Protein AF-A0A2E1PZZ9-F1 (afdb_monomer)

Solvent-accessible surface area (backbone atoms only — not comparable to full-atom values): 15558 Å² total; per-residue (Å²): 135,87,82,87,77,73,87,68,76,69,64,64,64,56,51,64,52,38,72,77,66,57,85,82,70,85,83,88,73,93,76,92,73,93,75,92,76,94,78,83,93,75,88,78,85,77,82,75,80,76,72,60,80,87,70,64,65,83,73,70,56,48,80,48,72,64,86,96,48,60,29,46,33,34,63,41,98,85,72,49,73,47,71,47,79,52,51,71,34,54,49,35,45,51,52,51,48,39,51,52,40,58,48,74,74,60,82,52,37,68,68,54,51,41,53,55,41,41,76,72,73,34,49,58,47,78,49,73,53,82,48,103,88,52,75,34,36,39,38,38,34,48,83,51,68,55,55,60,43,38,75,48,39,36,35,26,40,41,84,88,70,41,41,70,44,36,39,37,34,28,34,67,52,58,91,60,36,63,60,52,51,50,55,47,46,59,71,53,52,70,54,53,67,72,50,91,68,89,53,90,54,46,48,39,24,45,47,97,68,24,36,36,36,38,31,53,36,48,62,81,73,41,78,76,44,92,82,57,93,73,54,85,84,51,50,48,20,26,39,41,35,44,30,54,44,82,77,69,75,80,77,80,86,124

Structure (mmCIF, N/CA/C/O backbone):
data_AF-A0A2E1PZZ9-F1
#
_entry.id   AF-A0A2E1PZZ9-F1
#
loop_
_atom_site.group_PDB
_atom_site.id
_atom_site.type_symbol
_atom_site.label_atom_id
_atom_site.label_alt_id
_atom_site.label_comp_id
_atom_site.label_asym_id
_atom_site.label_entity_id
_atom_site.label_seq_id
_atom_site.pdbx_PDB_ins_code
_atom_site.Cartn_x
_atom_site.Cartn_y
_atom_site.Cartn_z
_atom_site.occupancy
_atom_site.B_iso_or_equiv
_atom_site.auth_seq_id
_atom_site.auth_comp_id
_atom_site.auth_asym_id
_atom_site.auth_atom_id
_atom_site.pdbx_PDB_model_num
ATOM 1 N N . MET A 1 1 ? 12.107 10.973 -48.514 1.00 40.06 1 MET A N 1
ATOM 2 C CA . MET A 1 1 ? 11.551 9.657 -48.129 1.00 40.06 1 MET A CA 1
ATOM 3 C C . MET A 1 1 ? 10.874 9.822 -46.777 1.00 40.06 1 MET A C 1
ATOM 5 O O . MET A 1 1 ? 11.538 10.232 -45.835 1.00 40.06 1 MET A O 1
ATOM 9 N N . LYS A 1 2 ? 9.546 9.664 -46.718 1.00 37.94 2 LYS A N 1
ATOM 10 C CA . LYS A 1 2 ? 8.734 9.873 -45.508 1.00 37.94 2 LYS A CA 1
ATOM 11 C C . LYS A 1 2 ? 8.703 8.572 -44.704 1.00 37.94 2 LYS A C 1
ATOM 13 O O . LYS A 1 2 ? 8.227 7.563 -45.213 1.00 37.94 2 LYS A O 1
ATOM 18 N N . ASN A 1 3 ? 9.212 8.601 -43.475 1.00 43.47 3 ASN A N 1
ATOM 19 C CA . ASN A 1 3 ? 9.188 7.453 -42.574 1.00 43.47 3 ASN A CA 1
ATOM 20 C C . ASN A 1 3 ? 7.866 7.434 -41.801 1.00 43.47 3 ASN A C 1
ATOM 22 O O . ASN A 1 3 ? 7.666 8.208 -40.870 1.00 43.47 3 ASN A O 1
ATOM 26 N N . HIS A 1 4 ? 6.980 6.521 -42.192 1.00 48.31 4 HIS A N 1
ATOM 27 C CA . HIS A 1 4 ? 5.868 6.071 -41.367 1.00 48.31 4 HIS A CA 1
ATOM 28 C C . HIS A 1 4 ? 6.425 5.172 -40.257 1.00 48.31 4 HIS A C 1
ATOM 30 O O . HIS A 1 4 ? 6.721 4.004 -40.496 1.00 48.31 4 HIS A O 1
ATOM 36 N N . LYS A 1 5 ? 6.580 5.705 -39.042 1.00 45.16 5 LYS A N 1
ATOM 37 C CA . LYS A 1 5 ? 6.763 4.886 -37.839 1.00 45.16 5 LYS A CA 1
ATOM 38 C C . LYS A 1 5 ? 5.536 5.022 -36.943 1.00 45.16 5 LYS A C 1
ATOM 40 O O . LYS A 1 5 ? 5.393 5.975 -36.195 1.00 45.16 5 LYS A O 1
ATOM 45 N N . SER A 1 6 ? 4.679 4.018 -37.114 1.00 43.84 6 SER A N 1
ATOM 46 C CA . SER A 1 6 ? 3.943 3.293 -36.079 1.00 43.84 6 SER A CA 1
ATOM 47 C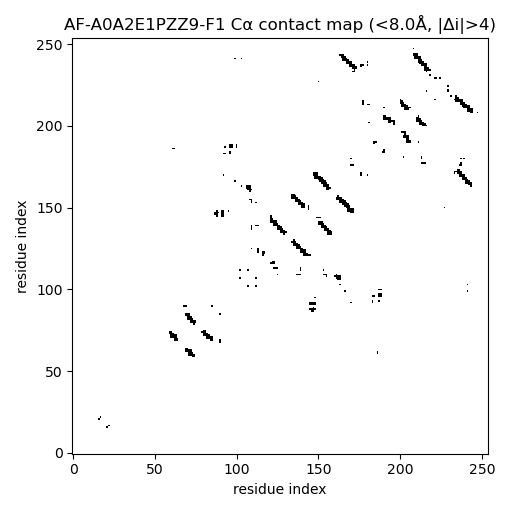 C . SER A 1 6 ? 3.065 4.092 -35.111 1.00 43.84 6 SER A C 1
ATOM 49 O O . SER A 1 6 ? 3.479 4.475 -34.023 1.00 43.84 6 SER A O 1
ATOM 51 N N . LEU A 1 7 ? 1.784 4.176 -35.475 1.00 42.34 7 LEU A N 1
ATOM 52 C CA . LEU A 1 7 ? 0.646 4.444 -34.591 1.00 42.34 7 LEU A CA 1
ATOM 53 C C . LEU A 1 7 ? 0.294 3.248 -33.665 1.00 42.34 7 LEU A C 1
ATOM 55 O O . LEU A 1 7 ? -0.742 3.277 -33.007 1.00 42.34 7 LEU A O 1
ATOM 59 N N . LEU A 1 8 ? 1.098 2.174 -33.622 1.00 42.84 8 LEU A N 1
ATOM 60 C CA . LEU A 1 8 ? 0.734 0.924 -32.931 1.00 42.84 8 LEU A CA 1
ATOM 61 C C . LEU A 1 8 ? 1.095 0.870 -31.433 1.00 42.84 8 LEU A C 1
ATOM 63 O O . LEU A 1 8 ? 0.674 -0.064 -30.759 1.00 42.84 8 LEU A O 1
ATOM 67 N N . GLY A 1 9 ? 1.819 1.853 -30.888 1.00 38.75 9 GLY A N 1
ATOM 68 C CA . GLY A 1 9 ? 2.233 1.851 -29.473 1.00 38.75 9 GLY A CA 1
ATOM 69 C C . GLY A 1 9 ? 1.129 2.202 -28.464 1.00 38.75 9 GLY A C 1
ATOM 70 O O . GLY A 1 9 ? 1.255 1.892 -27.288 1.00 38.75 9 GLY A O 1
ATOM 71 N N . ILE A 1 10 ? 0.024 2.809 -28.908 1.00 42.47 10 ILE A N 1
ATOM 72 C CA . ILE A 1 10 ? -1.035 3.312 -28.010 1.00 42.47 10 ILE A CA 1
ATOM 73 C C . ILE A 1 10 ? -2.104 2.235 -27.720 1.00 42.47 10 ILE A C 1
ATOM 75 O O . ILE A 1 10 ? -2.864 2.343 -26.760 1.00 42.47 10 ILE A O 1
ATOM 79 N N . LEU A 1 11 ? -2.146 1.140 -28.492 1.00 37.22 11 LEU A N 1
ATOM 80 C CA . LEU A 1 11 ? -3.201 0.125 -28.364 1.00 37.22 11 LEU A CA 1
ATOM 81 C C . LEU A 1 11 ? -2.909 -0.959 -27.304 1.00 37.22 11 LEU A C 1
ATOM 83 O O . LEU A 1 11 ? -3.841 -1.606 -26.835 1.00 37.22 11 LEU A O 1
ATOM 87 N N . GLY A 1 12 ? -1.648 -1.148 -26.893 1.00 35.25 12 GLY A N 1
ATOM 88 C CA . GLY A 1 12 ? -1.254 -2.192 -25.931 1.00 35.25 12 GLY A CA 1
ATOM 89 C C . GLY A 1 12 ? -1.559 -1.853 -24.466 1.00 35.25 12 GLY A C 1
ATOM 90 O O . GLY A 1 12 ? -2.028 -2.705 -23.715 1.00 35.25 12 GLY A O 1
ATOM 91 N N . VAL A 1 13 ? -1.383 -0.590 -24.070 1.00 39.56 13 VAL A N 1
ATOM 92 C CA . VAL A 1 13 ? -1.576 -0.142 -22.675 1.00 39.56 13 VAL A CA 1
ATOM 93 C C . VAL A 1 13 ? -3.064 -0.001 -22.320 1.00 39.56 13 VAL A C 1
ATOM 95 O O . VAL 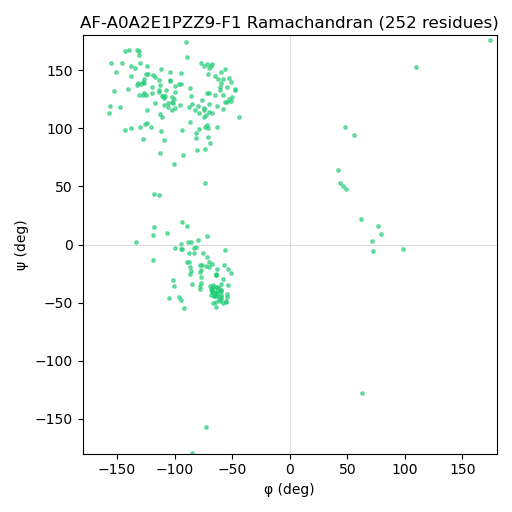A 1 13 ? -3.471 -0.254 -21.185 1.00 39.56 13 VAL A O 1
ATOM 98 N N . ALA A 1 14 ? -3.923 0.280 -23.306 1.00 38.34 14 ALA A N 1
ATOM 99 C CA . ALA A 1 14 ? -5.369 0.346 -23.100 1.00 38.34 14 ALA A CA 1
ATOM 100 C C . ALA A 1 14 ? -5.988 -1.010 -22.694 1.00 38.34 14 ALA A C 1
ATOM 102 O O . ALA A 1 14 ? -7.006 -1.019 -22.000 1.00 38.34 14 ALA A O 1
ATOM 103 N N . ILE A 1 15 ? -5.376 -2.144 -23.069 1.00 42.78 15 ILE A N 1
ATOM 104 C CA . ILE A 1 15 ? -5.903 -3.499 -22.809 1.00 42.78 15 ILE A CA 1
ATOM 105 C C . ILE A 1 15 ? -5.653 -3.943 -21.357 1.00 42.78 15 ILE A C 1
ATOM 107 O O . ILE A 1 15 ? -6.533 -4.552 -20.747 1.00 42.78 15 ILE A O 1
ATOM 111 N N . ALA A 1 16 ? -4.521 -3.570 -20.751 1.00 41.38 16 ALA A N 1
ATOM 112 C CA . ALA A 1 16 ? -4.255 -3.864 -19.338 1.00 41.38 16 ALA A CA 1
ATOM 113 C C . ALA A 1 16 ? -5.217 -3.102 -18.401 1.00 41.38 16 ALA A C 1
ATOM 115 O O . ALA A 1 16 ? -5.704 -3.657 -17.416 1.00 41.38 16 ALA A O 1
ATOM 116 N N . ILE A 1 17 ? -5.597 -1.872 -18.770 1.00 43.88 17 ILE A N 1
ATOM 117 C CA . ILE A 1 17 ? -6.574 -1.064 -18.021 1.00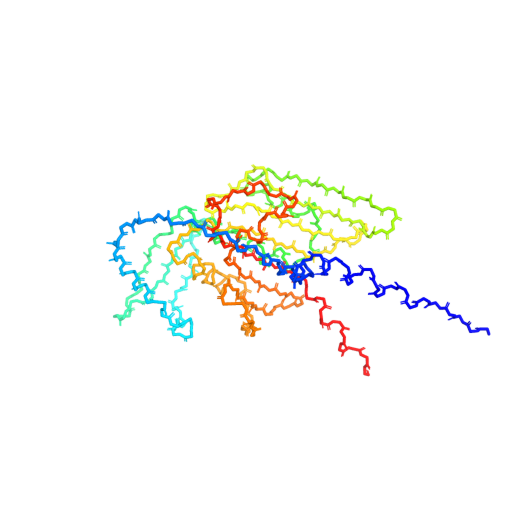 43.88 17 ILE A CA 1
ATOM 118 C C . ILE A 1 17 ? -8.016 -1.535 -18.290 1.00 43.88 17 ILE A C 1
ATOM 120 O O . ILE A 1 17 ? -8.841 -1.543 -17.373 1.00 43.88 17 ILE A O 1
ATOM 124 N N . THR A 1 18 ? -8.343 -2.025 -19.497 1.00 41.19 18 THR A N 1
ATOM 125 C CA . THR A 1 18 ? -9.666 -2.639 -19.743 1.00 41.19 18 THR A CA 1
ATOM 126 C C . THR A 1 18 ? -9.838 -4.009 -19.092 1.00 41.19 18 THR A C 1
ATOM 128 O O . THR A 1 18 ? -10.977 -4.402 -18.862 1.00 41.19 18 THR A O 1
ATOM 131 N N . LEU A 1 19 ? -8.780 -4.721 -18.702 1.00 42.41 19 LEU A N 1
ATOM 132 C CA . LEU A 1 19 ? -8.937 -5.919 -17.867 1.00 42.41 19 LEU A CA 1
ATOM 133 C C . LEU A 1 19 ? -9.218 -5.585 -16.391 1.00 42.41 19 LEU A C 1
ATOM 135 O O . LEU A 1 19 ? -9.862 -6.385 -15.714 1.00 42.41 19 LEU A O 1
ATOM 139 N N . LEU A 1 20 ? -8.860 -4.382 -15.922 1.00 41.44 20 LEU A N 1
ATOM 140 C CA . LEU A 1 20 ? -9.273 -3.872 -14.606 1.00 41.44 20 LEU A CA 1
ATOM 141 C C . LEU A 1 20 ? -10.644 -3.162 -14.606 1.00 41.44 20 LEU A C 1
ATOM 143 O O . LEU A 1 20 ? -11.311 -3.170 -13.576 1.00 41.44 20 LEU A O 1
ATOM 147 N N . PHE A 1 21 ? -11.109 -2.602 -15.734 1.00 43.38 21 PHE A N 1
ATOM 148 C CA . PHE A 1 21 ? -12.380 -1.845 -15.799 1.00 43.38 21 PHE A CA 1
ATOM 149 C C . PHE A 1 21 ? -13.468 -2.401 -16.746 1.00 43.38 21 PHE A C 1
ATOM 151 O O . PHE A 1 21 ? -14.620 -1.977 -16.678 1.00 43.38 21 PHE A O 1
ATOM 158 N N . GLY A 1 22 ? -13.158 -3.344 -17.637 1.00 34.66 22 GLY A N 1
ATOM 159 C CA . GLY A 1 22 ? -13.984 -3.676 -18.810 1.00 34.66 22 GLY A CA 1
ATOM 160 C C . GLY A 1 22 ? -14.906 -4.895 -18.709 1.00 34.66 22 GLY A C 1
ATOM 161 O O . GLY A 1 22 ? -15.675 -5.130 -19.638 1.00 34.66 22 GLY A O 1
ATOM 162 N N . PHE A 1 23 ? -14.906 -5.653 -17.608 1.00 40.03 23 PHE A N 1
ATOM 163 C CA . PHE A 1 23 ? -15.815 -6.804 -17.437 1.00 40.03 23 PHE A CA 1
ATOM 164 C C . PHE A 1 23 ? -17.135 -6.479 -16.713 1.00 40.03 23 PHE A C 1
ATOM 166 O O . PHE A 1 23 ? -17.850 -7.377 -16.275 1.00 40.03 23 PHE A O 1
ATOM 173 N N . PHE A 1 24 ? -17.527 -5.203 -16.659 1.00 43.94 24 PHE A N 1
ATOM 174 C CA . PHE A 1 24 ? -18.884 -4.776 -16.299 1.00 43.94 24 PHE A CA 1
ATOM 175 C C . PHE A 1 24 ? -19.692 -4.423 -17.557 1.00 43.94 24 PHE A C 1
ATOM 177 O O . PHE A 1 24 ? -20.043 -3.270 -17.803 1.00 43.94 24 PHE A O 1
ATOM 184 N N . LYS A 1 25 ? -20.028 -5.427 -18.377 1.00 37.47 25 LYS A N 1
ATOM 185 C CA . LYS A 1 25 ? -21.118 -5.276 -19.351 1.00 37.47 25 LYS A CA 1
ATOM 186 C C . LYS A 1 25 ? -21.921 -6.566 -19.519 1.00 37.47 25 LYS A C 1
ATOM 188 O O . LYS A 1 25 ? -21.560 -7.462 -20.266 1.00 37.47 25 LYS A O 1
ATOM 193 N N . SER A 1 26 ? -23.051 -6.576 -18.813 1.00 42.03 26 SER A N 1
ATOM 194 C CA . SER A 1 26 ? -24.341 -7.156 -19.197 1.00 42.03 26 SER A CA 1
ATOM 195 C C . SER A 1 26 ? -24.356 -8.586 -19.757 1.00 42.03 26 SER A C 1
ATOM 197 O O . SER A 1 26 ? -24.224 -8.811 -20.959 1.00 42.03 26 SER A O 1
ATOM 199 N N . LYS A 1 27 ? -24.724 -9.538 -18.894 1.00 38.12 27 LYS A N 1
ATOM 200 C CA . LYS A 1 27 ? -25.664 -10.600 -19.272 1.00 38.12 27 LYS A CA 1
ATOM 201 C C . LYS A 1 27 ? -26.791 -10.650 -18.248 1.00 38.12 27 LYS A C 1
ATOM 203 O O . LYS A 1 27 ? -26.709 -11.336 -17.238 1.00 38.12 27 LYS A O 1
ATOM 208 N N . ASN A 1 28 ? -27.836 -9.881 -18.540 1.00 42.62 28 ASN A N 1
ATOM 209 C CA . ASN A 1 28 ? -29.168 -10.130 -18.016 1.00 42.62 28 ASN A CA 1
ATOM 210 C C . ASN A 1 28 ? -29.701 -11.368 -18.750 1.00 42.62 28 ASN A C 1
ATOM 212 O O . ASN A 1 28 ? -29.921 -11.322 -19.960 1.00 42.62 28 ASN A O 1
ATOM 216 N N . SER A 1 29 ? -29.860 -12.479 -18.041 1.00 43.16 29 SER A N 1
ATOM 217 C CA . SER A 1 29 ? -30.664 -13.604 -18.508 1.00 43.16 29 SER A CA 1
ATOM 218 C C . SER A 1 29 ? -31.712 -13.893 -17.449 1.00 43.16 29 SER A C 1
ATOM 220 O O . SER A 1 29 ? -31.408 -14.447 -16.392 1.00 43.16 29 SER A O 1
ATOM 222 N N . ASP A 1 30 ? -32.937 -13.479 -17.760 1.00 45.34 30 ASP A N 1
ATOM 223 C CA . ASP A 1 30 ? -34.153 -13.877 -17.073 1.00 45.34 30 ASP A CA 1
ATOM 224 C C . ASP A 1 30 ? -34.223 -15.400 -16.961 1.00 45.34 30 ASP A C 1
ATOM 226 O O . ASP A 1 30 ? -34.202 -16.124 -17.955 1.00 45.34 30 ASP A O 1
ATOM 230 N N . THR A 1 31 ? -34.348 -15.897 -15.736 1.00 39.47 31 THR A N 1
ATOM 231 C CA . THR A 1 31 ? -34.934 -17.215 -15.488 1.00 39.47 31 THR A CA 1
ATOM 232 C C . THR A 1 31 ? -35.853 -17.114 -14.285 1.00 39.47 31 THR A C 1
ATOM 234 O O . THR A 1 31 ? -35.449 -17.081 -13.125 1.00 39.47 31 THR A O 1
ATOM 237 N N . THR A 1 32 ? -37.138 -17.022 -14.602 1.00 41.56 32 THR A N 1
ATOM 238 C CA . THR A 1 32 ? -38.257 -17.115 -13.677 1.00 41.56 32 THR A CA 1
ATOM 239 C C . THR A 1 32 ? -38.316 -18.545 -13.142 1.00 41.56 32 THR A C 1
ATOM 241 O O . THR A 1 32 ? -38.618 -19.477 -13.880 1.00 41.56 32 THR A O 1
ATOM 244 N N . SER A 1 33 ? -38.063 -18.734 -11.848 1.00 36.44 33 SER A N 1
ATOM 245 C CA . SER A 1 33 ? -38.404 -19.975 -11.150 1.00 36.44 33 SER A CA 1
ATOM 246 C C . SER A 1 33 ? -39.159 -19.635 -9.873 1.00 36.44 33 SER A C 1
ATOM 248 O O . SER A 1 33 ? -38.574 -19.255 -8.861 1.00 36.44 33 SER A O 1
ATOM 250 N N . LYS A 1 34 ? -40.486 -19.787 -9.940 1.00 43.97 34 LYS A N 1
ATOM 251 C CA . LYS A 1 34 ? -41.374 -19.839 -8.777 1.00 43.97 34 LYS A CA 1
ATOM 252 C C . LYS A 1 34 ? -40.920 -20.962 -7.845 1.00 43.97 34 LYS A C 1
ATOM 254 O O . LYS A 1 34 ? -40.927 -22.125 -8.245 1.00 43.97 34 LYS A O 1
ATOM 259 N N . ARG A 1 35 ? -40.624 -20.630 -6.591 1.00 38.19 35 ARG A N 1
ATOM 260 C CA . ARG A 1 35 ? -40.802 -21.548 -5.463 1.00 38.19 35 ARG A CA 1
ATOM 261 C C . ARG A 1 35 ? -41.172 -20.762 -4.217 1.00 38.19 35 ARG A C 1
ATOM 263 O O . ARG A 1 35 ? -40.423 -19.905 -3.763 1.00 38.19 35 ARG A O 1
ATOM 270 N N . ASP A 1 36 ? -42.356 -21.082 -3.718 1.00 45.03 36 ASP A N 1
ATOM 271 C CA . ASP A 1 36 ? -42.870 -20.685 -2.421 1.00 45.03 36 ASP A CA 1
ATOM 272 C C . ASP A 1 36 ? -42.030 -21.302 -1.301 1.00 45.03 36 ASP A C 1
ATOM 274 O O . ASP A 1 36 ? -41.862 -22.520 -1.240 1.00 45.03 36 ASP A O 1
ATOM 278 N N . SER A 1 37 ? -41.587 -20.472 -0.361 1.00 39.12 37 SER A N 1
ATOM 279 C CA . SER A 1 37 ? -41.336 -20.904 1.012 1.00 39.12 37 SER A CA 1
ATOM 280 C C . SER A 1 37 ? -41.390 -19.701 1.949 1.00 39.12 37 SER A C 1
ATOM 282 O O . SER A 1 37 ? -40.563 -18.793 1.884 1.00 39.12 37 SER A O 1
ATOM 284 N N . LYS A 1 38 ? -42.411 -19.719 2.811 1.00 44.84 38 LYS A N 1
ATOM 285 C CA . LYS A 1 38 ? -42.563 -18.891 4.010 1.00 44.84 38 LYS A CA 1
ATOM 286 C C . LYS A 1 38 ? -41.296 -18.967 4.861 1.00 44.84 38 LYS A C 1
ATOM 288 O O . LYS A 1 38 ? -40.950 -20.063 5.287 1.00 44.84 38 LYS A O 1
ATOM 293 N N . GLU A 1 39 ? -40.710 -17.828 5.223 1.00 35.78 39 GLU A N 1
ATOM 294 C CA . GLU A 1 39 ? -39.895 -17.758 6.436 1.00 35.78 39 GLU A CA 1
ATOM 295 C C . GLU A 1 39 ? -39.813 -16.345 7.027 1.00 35.78 39 GLU A C 1
ATOM 297 O O . GLU A 1 39 ? -40.087 -15.335 6.382 1.00 35.78 39 GLU A O 1
ATOM 302 N N . ASN A 1 40 ? -39.540 -16.344 8.326 1.00 33.81 40 ASN A N 1
ATOM 303 C CA . ASN A 1 40 ? -39.875 -15.365 9.344 1.00 33.81 40 ASN A CA 1
ATOM 304 C C . ASN A 1 40 ? -39.338 -13.941 9.155 1.00 33.81 40 ASN A C 1
ATOM 306 O O . ASN A 1 40 ? -38.165 -13.689 8.893 1.00 33.81 40 ASN A O 1
ATOM 310 N N . LYS A 1 41 ? -40.227 -13.002 9.479 1.00 36.97 41 LYS A N 1
ATOM 311 C CA . LYS A 1 41 ? -39.987 -11.575 9.677 1.00 36.97 41 LYS A CA 1
ATOM 312 C C . LYS A 1 41 ? -39.217 -11.363 10.988 1.00 36.97 41 LYS A C 1
ATOM 314 O O . LYS A 1 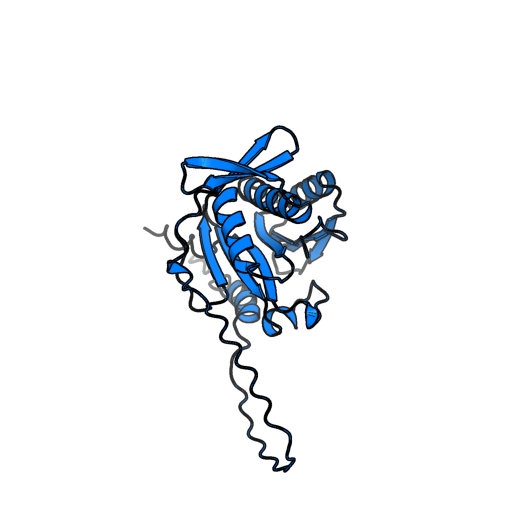41 ? -39.813 -11.396 12.059 1.00 36.97 41 LYS A O 1
ATOM 319 N N . SER A 1 42 ? -37.911 -11.115 10.901 1.00 33.91 42 SER A N 1
ATOM 320 C CA . SER A 1 42 ? -37.133 -10.525 11.997 1.00 33.91 42 SER A CA 1
ATOM 321 C C . SER A 1 42 ? -36.519 -9.215 11.518 1.00 33.91 42 SER A C 1
ATOM 323 O O . SER A 1 42 ? -35.558 -9.177 10.752 1.00 33.91 42 SER A O 1
ATOM 325 N N . THR A 1 43 ? -37.164 -8.124 11.915 1.00 31.86 43 THR A N 1
ATOM 326 C CA . THR A 1 43 ? -36.801 -6.752 11.575 1.00 31.86 43 THR A CA 1
ATOM 327 C C . THR A 1 43 ? -35.680 -6.301 12.512 1.00 31.86 43 THR A C 1
ATOM 329 O O . THR A 1 43 ? -35.944 -5.781 13.593 1.00 31.86 43 THR A O 1
ATOM 332 N N . VAL A 1 44 ? -34.420 -6.494 12.119 1.00 32.56 44 VAL A N 1
ATOM 333 C CA . VAL A 1 44 ? -33.286 -5.822 12.773 1.00 32.56 44 VAL A CA 1
ATOM 334 C C . VAL A 1 44 ? -32.996 -4.542 11.996 1.00 32.56 44 VAL A C 1
ATOM 336 O O . VAL A 1 44 ? -32.371 -4.544 10.940 1.00 32.56 44 VAL A O 1
ATOM 339 N N . SER A 1 45 ? -33.516 -3.435 12.522 1.00 34.09 45 SER A N 1
ATOM 340 C CA . SER A 1 45 ? -33.223 -2.077 12.070 1.00 34.09 45 SER A CA 1
ATOM 341 C C . SER A 1 45 ? -31.793 -1.703 12.467 1.00 34.09 45 SER A C 1
ATOM 343 O O . SER A 1 45 ? -31.553 -1.204 13.564 1.00 34.09 45 SER A O 1
ATOM 345 N N . SER A 1 46 ? -30.832 -1.931 11.575 1.00 33.25 46 SER A N 1
ATOM 346 C CA . SER A 1 46 ? -29.482 -1.371 11.686 1.00 33.25 46 SER A CA 1
ATOM 347 C C . SER A 1 46 ? -29.403 -0.052 10.918 1.00 33.25 46 SER A C 1
ATOM 349 O O . SER A 1 46 ? -28.854 0.017 9.822 1.00 33.25 46 SER A O 1
ATOM 351 N N . GLN A 1 47 ? -29.945 1.018 11.502 1.00 31.30 47 GLN A N 1
ATOM 352 C CA . GLN A 1 47 ? -29.583 2.379 11.105 1.00 31.30 47 GLN A CA 1
ATOM 353 C C . GLN A 1 47 ? -28.177 2.689 11.638 1.00 31.30 47 GLN A C 1
ATOM 355 O O . GLN A 1 47 ? -28.008 3.303 12.688 1.00 31.30 47 GLN A O 1
ATOM 360 N N . VAL A 1 48 ? -27.146 2.245 10.917 1.00 33.78 48 VAL A N 1
ATOM 361 C CA . VAL A 1 48 ? -25.795 2.797 11.071 1.00 33.78 48 VAL A CA 1
ATOM 362 C C . VAL A 1 48 ? -25.764 4.080 10.251 1.00 33.78 48 VAL A C 1
ATOM 364 O O . VAL A 1 48 ? -25.608 4.056 9.033 1.00 33.78 48 VAL A O 1
ATOM 367 N N . SER A 1 49 ? -25.989 5.204 10.929 1.00 33.41 49 SER A N 1
ATOM 368 C CA . SER A 1 49 ? -25.873 6.538 10.348 1.00 33.41 49 SER A CA 1
ATOM 369 C C . SER A 1 49 ? -24.420 6.768 9.922 1.00 33.41 49 SER A C 1
ATOM 371 O O . SER A 1 49 ? -23.545 7.011 10.754 1.00 33.41 49 SER A O 1
ATOM 373 N N . GLN A 1 50 ? -24.139 6.627 8.626 1.00 40.44 50 GLN A N 1
ATOM 374 C CA . GLN A 1 50 ? -22.881 7.074 8.040 1.00 40.44 50 GLN A CA 1
ATOM 375 C C . GLN A 1 50 ? -22.916 8.602 8.027 1.00 40.44 50 GLN A C 1
ATOM 377 O O . GLN A 1 50 ? -23.573 9.210 7.183 1.00 40.44 50 GLN A O 1
ATOM 382 N N . ALA A 1 51 ? -22.246 9.233 8.993 1.00 39.62 51 ALA A N 1
ATOM 383 C CA . ALA A 1 51 ? -22.023 10.670 8.937 1.00 39.62 51 ALA A CA 1
ATOM 384 C C . ALA A 1 51 ? -21.345 11.009 7.593 1.00 39.62 51 ALA A C 1
ATOM 386 O O . ALA A 1 51 ? -20.426 10.291 7.181 1.00 39.62 51 ALA A O 1
ATOM 387 N N . PRO A 1 52 ? -21.782 12.064 6.886 1.00 48.56 52 PRO A N 1
ATOM 388 C CA . PRO A 1 52 ? -21.215 12.406 5.591 1.00 48.56 52 PRO A CA 1
ATOM 389 C C . PRO A 1 52 ? -19.707 12.653 5.735 1.00 48.56 52 PRO A C 1
ATOM 391 O O . PRO A 1 52 ? -19.277 13.427 6.586 1.00 48.56 52 PRO A O 1
ATOM 394 N N . LEU A 1 53 ? -18.896 12.001 4.893 1.00 48.78 53 LEU A N 1
ATOM 395 C CA . LEU A 1 53 ? -17.425 12.123 4.863 1.00 48.78 53 LEU A CA 1
ATOM 396 C C . LEU A 1 53 ? -16.936 13.580 4.741 1.00 48.78 53 LEU A C 1
ATOM 398 O O . LEU A 1 53 ? -15.804 13.882 5.112 1.00 48.78 53 LEU A O 1
ATOM 402 N N . SER A 1 54 ? -17.783 14.488 4.249 1.00 46.69 54 SER A N 1
ATOM 403 C CA . SER A 1 54 ? -17.537 15.934 4.199 1.00 46.69 54 SER A CA 1
ATOM 404 C C . SER A 1 54 ? -17.561 16.627 5.570 1.00 46.69 54 SER A C 1
ATOM 406 O O . SER A 1 54 ? -17.066 17.745 5.678 1.00 46.69 54 SER A O 1
ATOM 408 N N . ALA A 1 55 ? -18.090 15.980 6.615 1.00 46.66 55 ALA A N 1
ATOM 409 C CA . ALA A 1 55 ? -18.166 16.498 7.982 1.00 46.66 55 ALA A CA 1
ATOM 410 C C . ALA A 1 55 ? -16.996 16.058 8.882 1.00 46.66 55 ALA A C 1
ATOM 412 O O . ALA A 1 55 ? -16.948 16.456 10.048 1.00 46.66 55 ALA A O 1
ATOM 413 N N . LEU A 1 56 ? -16.027 15.282 8.372 1.00 49.00 56 LEU A N 1
ATOM 414 C CA . LEU A 1 56 ? -14.760 15.084 9.080 1.00 49.00 56 LEU A CA 1
ATOM 415 C C . LEU A 1 56 ? -13.978 16.406 9.060 1.00 49.00 56 LEU A C 1
ATOM 417 O O . LEU A 1 56 ? -13.158 16.664 8.177 1.00 49.00 56 LEU A O 1
ATOM 421 N N . ALA A 1 57 ? -14.246 17.261 10.050 1.00 49.03 57 ALA A N 1
ATOM 422 C CA . ALA A 1 57 ? -13.374 18.370 10.401 1.00 49.03 57 ALA A CA 1
ATOM 423 C C . ALA A 1 57 ? -11.941 17.837 10.486 1.00 49.03 57 ALA A C 1
ATOM 425 O O . ALA A 1 57 ? -11.726 16.780 11.082 1.00 49.03 57 ALA A O 1
ATOM 426 N N . LYS A 1 58 ? -10.979 18.537 9.864 1.00 50.81 58 LYS A N 1
ATOM 427 C CA . LYS A 1 58 ? -9.556 18.161 9.878 1.00 50.81 58 LYS A CA 1
ATOM 428 C C . LYS A 1 58 ? -9.177 17.762 11.311 1.00 50.81 58 LYS A C 1
ATOM 430 O O . LYS A 1 58 ? -9.144 18.650 12.167 1.00 50.81 58 LYS A O 1
ATOM 435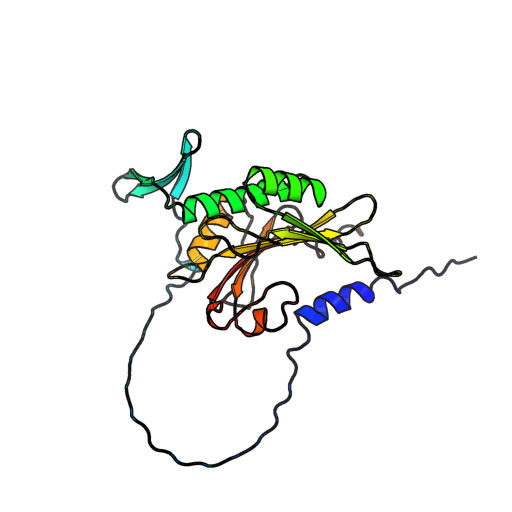 N N . PRO A 1 59 ? -8.919 16.475 11.608 1.00 50.38 59 PRO A N 1
ATOM 436 C CA . PRO A 1 59 ? -8.546 16.104 12.956 1.00 50.38 59 PRO A CA 1
ATOM 437 C C . PRO A 1 59 ? -7.223 16.806 13.261 1.00 50.38 59 PRO A C 1
ATOM 439 O O . PRO A 1 59 ? -6.233 16.582 12.562 1.00 50.38 59 PRO A O 1
ATOM 442 N N . GLN A 1 60 ? -7.196 17.666 14.286 1.00 60.16 60 GLN A N 1
ATOM 443 C CA . GLN A 1 60 ? -5.971 18.283 14.816 1.00 60.16 60 GLN A CA 1
ATOM 444 C C . GLN A 1 60 ? -5.163 17.242 15.602 1.00 60.16 60 GLN A C 1
ATOM 446 O O . GLN A 1 60 ? -4.829 17.403 16.775 1.00 60.16 60 GLN A O 1
ATOM 451 N N . THR A 1 61 ? -4.902 16.112 14.958 1.00 63.28 61 THR A N 1
ATOM 452 C CA . THR A 1 61 ? -4.204 14.984 15.541 1.00 63.28 61 THR A CA 1
ATOM 453 C C . THR A 1 61 ? -2.851 14.879 14.859 1.00 63.28 61 THR A C 1
ATOM 455 O O . THR A 1 61 ? -2.773 14.498 13.692 1.00 63.28 61 THR A O 1
ATOM 458 N N . LYS A 1 62 ? -1.773 15.193 15.572 1.00 74.38 62 LYS A N 1
ATOM 459 C CA . LYS A 1 62 ? -0.404 15.074 15.056 1.00 74.38 62 LYS A CA 1
ATOM 460 C C . LYS A 1 62 ? 0.186 13.742 15.510 1.00 74.38 62 LYS A C 1
ATOM 462 O O . LYS A 1 62 ? -0.008 13.339 16.654 1.00 74.38 62 LYS A O 1
ATOM 467 N N . ILE A 1 63 ? 0.898 13.051 14.622 1.00 74.25 63 ILE A N 1
ATOM 468 C CA . ILE A 1 63 ? 1.757 11.937 15.035 1.00 74.25 63 ILE A CA 1
ATOM 469 C C . ILE A 1 63 ? 3.086 12.551 15.459 1.00 74.25 63 ILE A C 1
ATOM 471 O O . ILE A 1 63 ? 3.728 13.247 14.672 1.00 74.25 63 ILE A O 1
ATOM 475 N N . VAL A 1 64 ? 3.474 12.328 16.710 1.00 76.88 64 VAL A N 1
ATOM 476 C CA . VAL A 1 64 ? 4.769 12.765 17.237 1.00 76.88 64 VAL A CA 1
ATOM 477 C C . VAL A 1 64 ? 5.614 11.526 17.478 1.00 76.88 64 VAL A C 1
ATOM 479 O O . VAL A 1 64 ? 5.166 10.579 18.125 1.00 76.88 64 VAL A O 1
ATOM 482 N N . ARG A 1 65 ? 6.833 11.528 16.938 1.00 72.31 65 ARG A N 1
ATOM 483 C CA . ARG A 1 65 ? 7.835 10.500 17.214 1.00 72.31 65 ARG A CA 1
ATOM 484 C C . ARG A 1 65 ? 8.817 11.009 18.257 1.00 72.31 65 ARG A C 1
ATOM 486 O O . ARG A 1 65 ? 9.352 12.104 18.113 1.00 72.31 65 ARG A O 1
ATOM 493 N N . SER A 1 66 ? 9.065 10.191 19.274 1.00 73.31 66 SER A N 1
ATOM 494 C CA . SER A 1 66 ? 10.168 10.375 20.217 1.00 73.31 66 SER A CA 1
ATOM 495 C C . SER A 1 66 ? 10.985 9.084 20.232 1.00 73.31 66 SER A C 1
ATOM 497 O O . SER A 1 66 ? 10.544 8.049 20.737 1.00 73.31 66 SER A O 1
ATOM 499 N N . GLY A 1 67 ? 12.141 9.108 19.563 1.00 78.62 67 GLY A N 1
ATOM 500 C CA . GLY A 1 67 ? 12.939 7.910 19.294 1.00 78.62 67 GLY A CA 1
ATOM 501 C C . GLY A 1 67 ? 12.200 6.894 18.411 1.00 78.62 67 GLY A C 1
ATOM 502 O O . GLY A 1 67 ? 11.697 7.240 17.344 1.00 78.62 67 GLY A O 1
ATOM 503 N N . LYS A 1 68 ? 12.136 5.631 18.859 1.00 67.00 68 LYS A N 1
ATOM 504 C CA . LYS A 1 68 ? 11.476 4.525 18.134 1.00 67.00 68 LYS A CA 1
ATOM 505 C C . LYS A 1 68 ? 9.957 4.444 18.340 1.00 67.00 68 LYS A C 1
ATOM 507 O O . LYS A 1 68 ? 9.324 3.628 17.681 1.00 67.00 68 LYS A O 1
ATOM 512 N N . LYS A 1 69 ? 9.371 5.248 19.235 1.00 71.69 69 LYS A N 1
ATOM 513 C CA . LYS A 1 69 ? 7.935 5.190 19.552 1.00 71.69 69 LYS A CA 1
ATOM 514 C C . LYS A 1 69 ? 7.171 6.340 18.906 1.00 71.69 69 LYS A C 1
ATOM 516 O O . LYS A 1 69 ? 7.655 7.476 18.869 1.00 71.69 69 LYS A O 1
ATOM 521 N N . ALA A 1 70 ? 5.976 6.035 18.412 1.00 76.88 70 ALA A N 1
ATOM 522 C CA . ALA A 1 70 ? 5.052 7.006 17.845 1.00 76.88 70 ALA A CA 1
ATOM 523 C C . ALA A 1 70 ? 3.816 7.135 18.744 1.00 76.88 70 ALA A C 1
ATOM 525 O O . ALA A 1 70 ? 3.271 6.142 19.215 1.00 76.88 70 ALA A O 1
ATOM 526 N N . SER A 1 71 ? 3.367 8.370 18.960 1.00 77.69 71 SER A N 1
ATOM 527 C CA . SER A 1 71 ? 2.164 8.663 19.742 1.00 77.69 71 SER A CA 1
ATOM 528 C C . SER A 1 71 ? 1.208 9.535 18.939 1.00 77.69 71 SER A C 1
ATOM 530 O O . SER A 1 71 ? 1.633 10.453 18.225 1.00 77.69 71 SER A O 1
ATOM 532 N N . LEU A 1 72 ? -0.095 9.282 19.088 1.00 75.81 72 LEU A N 1
ATOM 533 C CA . LEU A 1 72 ? -1.137 10.184 18.599 1.00 75.81 72 LEU A CA 1
ATOM 534 C C . LEU A 1 72 ? -1.340 11.287 19.631 1.00 75.81 72 LEU A C 1
ATOM 536 O O . LEU A 1 72 ? -1.782 11.025 20.748 1.00 75.81 72 LEU A O 1
ATOM 540 N N . VAL A 1 73 ? -1.036 12.523 19.248 1.00 75.88 73 VAL A N 1
ATOM 541 C CA . VAL A 1 73 ? -1.324 13.708 20.056 1.00 75.88 73 VAL A CA 1
ATOM 542 C C . VAL A 1 73 ? -2.595 14.341 19.522 1.00 75.88 73 VAL A C 1
ATOM 544 O O . VAL A 1 73 ? -2.624 14.777 18.371 1.00 75.88 73 VAL A O 1
ATOM 547 N N . THR A 1 74 ? -3.636 14.390 20.351 1.00 70.50 74 THR A N 1
ATOM 548 C CA . THR A 1 74 ? -4.905 15.047 20.015 1.00 70.50 74 THR A CA 1
ATOM 549 C C . THR A 1 74 ? -5.099 16.255 20.921 1.00 70.50 74 THR A C 1
ATOM 551 O O . THR A 1 74 ? -4.913 16.157 22.138 1.00 70.50 74 THR A O 1
ATOM 554 N N . GLN A 1 75 ? -5.466 17.401 20.344 1.00 66.56 75 GLN A N 1
ATOM 555 C CA . GLN A 1 75 ? -5.938 18.536 21.134 1.00 66.56 75 GLN A CA 1
ATOM 556 C C . GLN A 1 75 ? -7.357 18.248 21.633 1.00 66.56 75 GLN A C 1
ATOM 558 O O . GLN A 1 75 ? -8.288 18.080 20.849 1.00 66.56 75 GLN A O 1
ATOM 563 N N . SER A 1 76 ? -7.501 18.149 22.955 1.00 62.66 76 SER A N 1
ATOM 564 C CA . SER A 1 76 ? -8.803 18.077 23.618 1.00 62.66 76 SER A CA 1
ATOM 565 C C . SER A 1 76 ? -9.542 19.419 23.474 1.00 62.66 76 SER A C 1
ATOM 567 O O . SER A 1 76 ? -8.873 20.455 23.410 1.00 62.66 76 SER A O 1
ATOM 569 N N . PRO A 1 77 ? -10.891 19.449 23.509 1.00 63.78 77 PRO A N 1
ATOM 570 C CA . PRO A 1 77 ? -11.677 20.690 23.506 1.00 63.78 77 PRO A CA 1
ATOM 571 C C . PRO A 1 77 ? -11.252 21.719 24.568 1.00 63.78 77 PRO A C 1
ATOM 573 O O . PRO A 1 77 ? -11.422 22.914 24.366 1.00 63.78 77 PRO A O 1
ATOM 576 N N . ASN A 1 78 ? -10.628 21.271 25.663 1.00 72.38 78 ASN A N 1
ATOM 577 C CA . ASN A 1 78 ? -10.107 22.136 26.728 1.00 72.38 78 ASN A CA 1
ATOM 578 C C . ASN A 1 78 ? -8.649 22.595 26.507 1.00 72.38 78 ASN A C 1
ATOM 580 O O . ASN A 1 78 ? -7.972 22.977 27.460 1.00 72.38 78 ASN A O 1
ATOM 584 N N . GLY A 1 79 ? -8.107 22.479 25.291 1.00 72.06 79 GLY A N 1
ATOM 585 C CA . GLY A 1 79 ? -6.745 22.908 24.940 1.00 72.06 79 GLY A CA 1
ATOM 586 C C . GLY A 1 79 ? -5.612 22.030 25.494 1.00 72.06 79 GLY A C 1
ATOM 587 O O . GLY A 1 79 ? -4.451 22.225 25.136 1.00 72.06 79 GLY A O 1
ATOM 588 N N . LYS A 1 80 ? -5.915 21.028 26.330 1.00 68.75 80 LYS A N 1
ATOM 589 C CA . LYS A 1 80 ? -4.923 20.058 26.814 1.00 68.75 80 LYS A CA 1
ATOM 590 C C . LYS A 1 80 ? -4.593 19.049 25.713 1.00 68.75 80 LYS A C 1
ATOM 592 O O . LYS A 1 80 ? -5.479 18.382 25.180 1.00 68.75 80 LYS A O 1
ATOM 597 N N . MET A 1 81 ? -3.308 18.929 25.385 1.00 69.62 81 MET A N 1
ATOM 598 C CA . MET A 1 81 ? -2.808 17.872 24.507 1.00 69.62 81 MET A CA 1
ATOM 599 C C . MET A 1 81 ? -2.788 16.553 25.275 1.00 69.62 81 MET A C 1
ATOM 601 O O . MET A 1 81 ? -2.076 16.423 26.268 1.00 69.62 81 MET A O 1
ATOM 605 N N . GLN A 1 82 ? -3.566 15.580 24.811 1.00 69.19 82 GLN A N 1
ATOM 606 C CA . GLN A 1 82 ? -3.528 14.221 25.334 1.00 69.19 82 GLN A CA 1
ATOM 607 C C . GLN A 1 82 ? -2.818 13.336 24.312 1.00 69.19 82 GLN A C 1
ATOM 609 O O . GLN A 1 82 ? -3.224 13.265 23.148 1.00 69.19 82 GLN A O 1
ATOM 614 N N . SER A 1 83 ? -1.727 12.697 24.736 1.00 74.50 83 SER A N 1
ATOM 615 C CA . SER A 1 83 ? -1.045 11.679 23.942 1.00 74.50 83 SER A CA 1
ATOM 616 C C . SER A 1 83 ? -1.539 10.302 24.358 1.00 74.50 83 SER A C 1
ATOM 618 O O . SER A 1 83 ? -1.356 9.916 25.514 1.00 74.50 83 SER A O 1
ATOM 620 N N . LEU A 1 84 ? -2.123 9.559 23.425 1.00 74.94 84 LEU A N 1
ATOM 621 C CA . LEU A 1 84 ? -2.367 8.134 23.618 1.00 74.94 84 LEU A CA 1
ATOM 622 C C . LEU A 1 84 ? -1.268 7.347 22.896 1.00 74.94 84 LEU A C 1
ATOM 624 O O . LEU A 1 84 ? -0.895 7.719 21.773 1.00 74.94 84 LEU A O 1
ATOM 628 N N . PRO A 1 85 ? -0.712 6.301 23.534 1.00 82.06 85 PRO A N 1
ATOM 629 C CA . PRO A 1 85 ? 0.201 5.402 22.850 1.00 82.06 85 PRO A CA 1
ATOM 630 C C . PRO A 1 85 ? -0.544 4.710 21.708 1.00 82.06 85 PRO A C 1
ATOM 632 O O . PRO A 1 85 ? -1.727 4.389 21.832 1.00 82.06 85 PRO A O 1
ATOM 635 N N . LEU A 1 86 ? 0.154 4.505 20.597 1.00 85.69 86 LEU A N 1
ATOM 636 C CA . LEU A 1 86 ? -0.361 3.705 19.497 1.00 85.69 86 LEU A CA 1
ATOM 637 C C . LEU A 1 86 ? -0.399 2.226 19.887 1.00 85.69 86 LEU A C 1
ATOM 639 O O . LEU A 1 86 ? 0.466 1.737 20.616 1.00 85.69 86 LEU A O 1
ATOM 643 N N . THR A 1 87 ? -1.393 1.508 19.375 1.00 89.69 87 THR A N 1
ATOM 644 C CA . THR A 1 87 ? -1.360 0.040 19.361 1.00 89.69 87 THR A CA 1
ATOM 645 C C . THR A 1 87 ? -0.258 -0.459 18.412 1.00 89.69 87 THR A C 1
ATOM 647 O O . THR A 1 87 ? 0.099 0.260 17.473 1.00 89.69 87 THR A O 1
ATOM 650 N N . PRO A 1 88 ? 0.283 -1.679 18.592 1.00 92.50 88 PRO A N 1
ATOM 651 C CA . PRO A 1 88 ? 1.289 -2.237 17.680 1.00 92.50 88 PRO A CA 1
ATOM 652 C C . PRO A 1 88 ? 0.854 -2.247 16.206 1.00 92.50 88 PRO A C 1
ATOM 654 O O . PRO A 1 88 ? 1.668 -2.027 15.306 1.00 92.50 88 PRO A O 1
ATOM 657 N N . GLU A 1 89 ? -0.434 -2.468 15.946 1.00 91.94 89 GLU A N 1
ATOM 658 C CA . GLU A 1 89 ? -1.030 -2.398 14.613 1.00 91.94 89 GLU A CA 1
ATOM 659 C C . GLU A 1 89 ? -0.997 -0.972 14.055 1.00 91.94 89 GLU A C 1
ATOM 661 O O . GLU A 1 89 ? -0.636 -0.759 12.899 1.00 91.94 89 GLU A O 1
ATOM 666 N N . GLU A 1 90 ? -1.335 0.028 14.868 1.00 89.88 90 GLU A N 1
ATOM 667 C CA . GLU A 1 90 ? -1.283 1.429 14.446 1.00 89.88 90 GLU A CA 1
ATOM 668 C C . GLU A 1 90 ? 0.154 1.906 14.217 1.00 89.88 90 GLU A C 1
ATOM 670 O O . GLU A 1 90 ? 0.405 2.618 13.244 1.00 89.88 90 GLU A O 1
ATOM 675 N N . GLU A 1 91 ? 1.110 1.493 15.054 1.00 91.81 91 GLU A N 1
ATOM 676 C CA . GLU A 1 91 ? 2.535 1.776 14.839 1.00 91.81 91 GLU A CA 1
ATOM 677 C C . GLU A 1 91 ? 3.020 1.196 13.506 1.00 91.81 91 GLU A C 1
ATOM 679 O O . GLU A 1 91 ? 3.674 1.892 12.724 1.00 91.81 91 GLU A O 1
ATOM 684 N N . SER A 1 92 ? 2.641 -0.050 13.221 1.00 94.94 92 SER A N 1
ATOM 685 C CA . SER A 1 92 ? 2.978 -0.757 11.984 1.00 94.94 92 SER A CA 1
ATOM 686 C C . SER A 1 92 ? 2.369 -0.094 10.751 1.00 94.94 92 SER A C 1
ATOM 688 O O . SER A 1 92 ? 3.043 0.071 9.735 1.00 94.94 92 SER A O 1
ATOM 690 N N . LEU A 1 93 ? 1.112 0.347 10.839 1.00 93.38 93 LEU A N 1
ATOM 691 C CA . LEU A 1 93 ? 0.438 1.071 9.764 1.00 93.38 93 LEU A CA 1
ATOM 692 C C . LEU A 1 93 ? 1.091 2.431 9.489 1.00 93.38 93 LEU A C 1
ATOM 694 O O . LEU A 1 93 ? 1.311 2.785 8.329 1.00 93.38 93 LEU A O 1
ATOM 698 N N . VAL A 1 94 ? 1.446 3.184 10.535 1.00 92.31 94 VAL A N 1
ATOM 699 C CA . VAL A 1 94 ? 2.197 4.442 10.391 1.00 92.31 94 VAL A CA 1
ATOM 700 C C . VAL A 1 94 ? 3.555 4.179 9.745 1.00 92.31 94 VAL A C 1
ATOM 702 O O . VAL A 1 94 ? 3.921 4.881 8.803 1.00 92.31 94 VAL A O 1
ATOM 705 N N . GLN A 1 95 ? 4.282 3.161 10.216 1.00 94.19 95 GLN A N 1
ATOM 706 C CA . GLN A 1 95 ? 5.583 2.780 9.671 1.00 94.19 95 GLN A CA 1
ATOM 707 C C . GLN A 1 95 ? 5.488 2.400 8.189 1.00 94.19 95 GLN A C 1
ATOM 709 O O . GLN A 1 95 ? 6.276 2.901 7.393 1.00 94.19 95 GLN A O 1
ATOM 714 N N . MET A 1 96 ? 4.511 1.574 7.809 1.00 95.69 96 MET A N 1
ATOM 715 C CA . MET A 1 96 ? 4.315 1.146 6.423 1.00 95.69 96 MET A CA 1
ATOM 716 C C . MET A 1 96 ? 3.938 2.316 5.510 1.00 95.69 96 MET A C 1
ATOM 718 O O . MET A 1 96 ? 4.507 2.472 4.433 1.00 95.69 96 MET A O 1
ATOM 722 N N . THR A 1 97 ? 3.029 3.189 5.956 1.00 92.94 97 THR A N 1
ATOM 723 C CA . THR A 1 97 ? 2.596 4.336 5.141 1.00 92.94 97 THR A CA 1
ATOM 724 C C . THR A 1 97 ? 3.732 5.347 4.942 1.00 92.94 97 THR A C 1
ATOM 726 O O . THR A 1 97 ? 3.860 5.925 3.866 1.00 92.94 97 THR A O 1
ATOM 729 N N . GLN A 1 98 ? 4.585 5.553 5.952 1.00 91.94 98 GLN A N 1
ATOM 730 C CA . GLN A 1 98 ? 5.787 6.386 5.822 1.00 91.94 98 GLN A CA 1
ATOM 731 C C . GLN A 1 98 ? 6.831 5.752 4.911 1.00 91.94 98 GLN A C 1
ATOM 733 O O . GLN A 1 98 ? 7.364 6.439 4.049 1.00 91.94 98 GLN A O 1
ATOM 738 N N . PHE A 1 99 ? 7.073 4.448 5.056 1.00 93.38 99 PHE A N 1
ATOM 739 C CA . PHE A 1 99 ? 7.964 3.714 4.164 1.00 93.38 99 PHE A CA 1
ATOM 740 C C . PHE A 1 99 ? 7.543 3.891 2.696 1.00 93.38 99 PHE A C 1
ATOM 742 O O . PHE A 1 99 ? 8.377 4.217 1.857 1.00 93.38 99 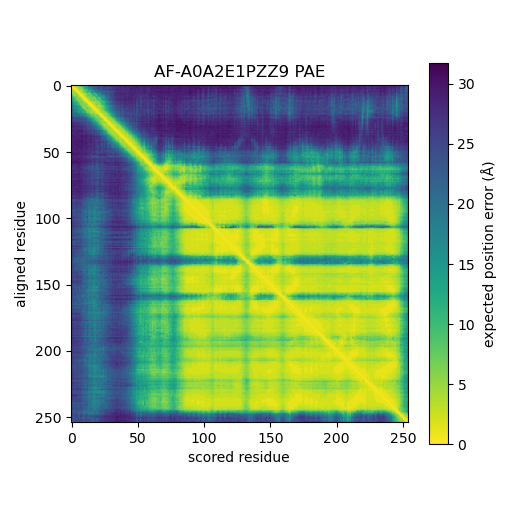PHE A O 1
ATOM 749 N N . PHE A 1 100 ? 6.247 3.772 2.396 1.00 93.56 100 PHE A N 1
ATOM 750 C CA . PHE A 1 100 ? 5.717 3.977 1.045 1.00 93.56 100 PHE A CA 1
ATOM 751 C C . PHE A 1 100 ? 5.887 5.425 0.569 1.00 93.56 100 PHE A C 1
ATOM 753 O O . PHE A 1 100 ? 6.273 5.646 -0.576 1.00 93.56 100 PHE A O 1
ATOM 760 N N . ALA A 1 101 ? 5.650 6.404 1.449 1.00 88.50 101 ALA A N 1
ATOM 761 C CA . ALA A 1 101 ? 5.841 7.824 1.149 1.00 88.50 101 ALA A CA 1
ATOM 762 C C . ALA A 1 101 ? 7.290 8.155 0.780 1.00 88.50 101 ALA A C 1
ATOM 764 O O . ALA A 1 101 ? 7.549 8.821 -0.219 1.00 88.50 101 ALA A O 1
ATOM 765 N N . GLU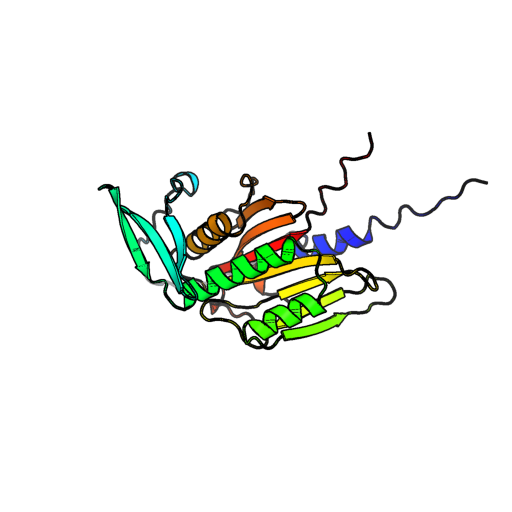 A 1 102 ? 8.232 7.679 1.592 1.00 89.94 102 GLU A N 1
ATOM 766 C CA . GLU A 1 102 ? 9.663 7.890 1.392 1.00 89.94 102 GLU A CA 1
ATOM 767 C C . GLU A 1 102 ? 10.156 7.159 0.143 1.00 89.94 102 GLU A C 1
ATOM 769 O O . GLU A 1 102 ? 10.952 7.698 -0.624 1.00 89.94 102 GLU A O 1
ATOM 774 N N . PHE A 1 103 ? 9.672 5.938 -0.089 1.00 89.56 103 PHE A N 1
ATOM 775 C CA . PHE A 1 103 ? 10.084 5.152 -1.239 1.00 89.56 103 PHE A CA 1
ATOM 776 C C . PHE A 1 103 ? 9.609 5.776 -2.558 1.00 89.56 103 PHE A C 1
ATOM 778 O O . PHE A 1 103 ? 10.437 6.010 -3.438 1.00 89.56 103 PHE A O 1
ATOM 785 N N . ALA A 1 104 ? 8.321 6.122 -2.667 1.00 86.06 104 ALA A N 1
ATOM 786 C CA . ALA A 1 104 ? 7.747 6.714 -3.878 1.00 86.06 104 ALA A CA 1
ATOM 787 C C . ALA A 1 104 ? 8.441 8.028 -4.294 1.00 86.06 104 ALA A C 1
ATOM 789 O O . ALA A 1 104 ? 8.542 8.326 -5.479 1.00 86.06 104 ALA A O 1
ATOM 790 N N . GLY A 1 105 ? 8.984 8.786 -3.334 1.00 82.38 105 GLY A N 1
ATOM 791 C CA . GLY A 1 105 ? 9.705 10.034 -3.603 1.00 82.38 105 GLY A CA 1
ATOM 792 C C . GLY A 1 105 ? 11.172 9.887 -4.028 1.00 82.38 105 GLY A C 1
ATOM 793 O O . GLY A 1 105 ? 11.820 10.906 -4.250 1.00 82.38 105 GLY A O 1
ATOM 794 N N . THR A 1 106 ? 11.736 8.672 -4.098 1.00 80.12 106 THR A N 1
ATOM 795 C CA . THR A 1 106 ? 13.197 8.476 -4.259 1.00 80.12 106 THR A CA 1
ATOM 796 C C . THR A 1 106 ? 13.642 7.740 -5.526 1.00 80.12 106 THR A C 1
ATOM 798 O O . THR A 1 106 ? 14.831 7.461 -5.640 1.00 80.12 106 THR A O 1
ATOM 801 N N . LEU A 1 107 ? 12.740 7.458 -6.480 1.00 64.94 107 LEU A N 1
ATOM 802 C CA . LEU A 1 107 ? 13.049 6.770 -7.754 1.00 64.94 107 LEU A CA 1
ATOM 803 C C . LEU A 1 107 ? 13.929 5.516 -7.564 1.00 64.94 107 LEU A C 1
ATOM 805 O O . LEU A 1 107 ? 14.979 5.352 -8.182 1.00 64.94 107 LEU A O 1
ATOM 809 N N . LYS A 1 108 ? 13.521 4.648 -6.636 1.00 77.94 108 LYS A N 1
ATOM 810 C CA . LYS A 1 108 ? 14.214 3.400 -6.298 1.00 77.94 108 LYS A CA 1
ATOM 811 C C . LYS A 1 108 ? 13.629 2.220 -7.083 1.00 77.94 108 LYS A C 1
ATOM 813 O O . LYS A 1 108 ? 12.426 2.176 -7.319 1.00 77.94 108 LYS A O 1
ATOM 818 N N . ASN A 1 109 ? 14.474 1.243 -7.408 1.00 92.19 109 ASN A N 1
ATOM 819 C CA . ASN A 1 109 ? 14.097 0.014 -8.121 1.00 92.19 109 ASN A CA 1
ATOM 820 C C . ASN A 1 109 ? 13.562 -1.092 -7.186 1.00 92.19 109 ASN A C 1
ATOM 822 O O . ASN A 1 109 ? 13.509 -0.949 -5.956 1.00 92.19 109 ASN A O 1
ATOM 826 N N . GLU A 1 110 ? 13.211 -2.236 -7.776 1.00 94.50 110 GLU A N 1
ATOM 827 C CA . GLU A 1 110 ? 12.637 -3.389 -7.089 1.00 94.50 110 GLU A CA 1
ATOM 828 C C . GLU A 1 110 ? 13.575 -3.988 -6.022 1.00 94.50 110 GLU A C 1
ATOM 830 O O . GLU A 1 110 ? 13.132 -4.400 -4.942 1.00 94.50 110 GLU A O 1
ATOM 835 N N . LYS A 1 111 ? 14.889 -4.012 -6.285 1.00 94.44 111 LYS A N 1
ATOM 836 C CA . LYS A 1 111 ? 15.906 -4.513 -5.343 1.00 94.44 111 LYS A CA 1
ATOM 837 C C . LYS A 1 111 ? 16.026 -3.613 -4.124 1.00 94.44 111 LYS A C 1
ATOM 839 O O . LYS A 1 111 ? 16.146 -4.117 -3.005 1.00 94.44 111 LYS A O 1
ATOM 844 N N . ASP A 1 112 ? 15.989 -2.300 -4.315 1.00 94.31 112 ASP A N 1
ATOM 845 C CA . ASP A 1 112 ? 16.037 -1.351 -3.210 1.00 94.31 112 ASP A CA 1
ATOM 846 C C . ASP A 1 112 ? 14.759 -1.413 -2.375 1.00 94.31 112 ASP A C 1
ATOM 848 O O . ASP A 1 112 ? 14.844 -1.431 -1.146 1.00 94.31 112 ASP A O 1
ATOM 852 N N . PHE A 1 113 ? 13.594 -1.580 -3.008 1.00 95.31 113 PHE A N 1
ATOM 853 C CA . PHE A 1 113 ? 12.338 -1.825 -2.295 1.00 95.31 113 PHE A CA 1
ATOM 854 C C . PHE A 1 113 ? 12.419 -3.081 -1.422 1.00 95.31 113 PHE A C 1
ATOM 856 O O . PHE A 1 113 ? 12.147 -3.035 -0.220 1.00 95.31 113 PHE A O 1
ATOM 863 N N . ALA A 1 114 ? 12.871 -4.200 -1.998 1.00 96.56 114 ALA A N 1
ATOM 864 C CA . ALA A 1 114 ? 13.061 -5.448 -1.266 1.00 96.56 114 ALA A CA 1
ATOM 865 C C . ALA A 1 114 ? 14.064 -5.292 -0.108 1.00 96.56 114 ALA A C 1
ATOM 867 O O . ALA A 1 114 ? 13.839 -5.802 0.991 1.00 96.56 114 ALA A O 1
ATOM 868 N N . ARG A 1 115 ? 15.158 -4.551 -0.306 1.00 96.19 115 ARG A N 1
ATOM 869 C CA . ARG A 1 115 ? 16.158 -4.304 0.741 1.00 96.19 115 ARG A CA 1
ATOM 870 C C . ARG A 1 115 ? 15.583 -3.525 1.920 1.00 96.19 115 ARG A C 1
ATOM 872 O O . ARG A 1 115 ? 15.873 -3.865 3.065 1.00 96.19 115 ARG A O 1
ATOM 879 N N . GLU A 1 116 ? 14.774 -2.502 1.668 1.00 95.56 116 GLU A N 1
ATOM 880 C CA . GLU A 1 116 ? 14.120 -1.751 2.743 1.00 95.56 116 GLU A CA 1
ATOM 881 C C . GLU A 1 116 ? 13.077 -2.608 3.480 1.00 95.56 116 GLU A C 1
ATOM 883 O O . GLU A 1 116 ? 13.037 -2.599 4.710 1.00 95.56 116 GLU A O 1
ATOM 888 N N . LEU A 1 117 ? 12.316 -3.448 2.767 1.00 96.44 117 LEU A N 1
ATOM 889 C CA . LEU A 1 117 ? 11.408 -4.417 3.395 1.00 96.44 117 LEU A CA 1
ATOM 890 C C . LEU A 1 117 ? 12.158 -5.405 4.310 1.00 96.44 117 LEU A C 1
ATOM 892 O O . LEU A 1 117 ? 11.681 -5.710 5.405 1.00 96.44 117 LEU A O 1
ATOM 896 N N . LEU A 1 118 ? 13.351 -5.868 3.917 1.00 96.94 118 LEU A N 1
ATOM 897 C CA . LEU A 1 118 ? 14.202 -6.714 4.768 1.00 96.94 118 LEU A CA 1
ATOM 898 C C . LEU A 1 118 ? 14.610 -6.006 6.068 1.00 96.94 118 LEU A C 1
ATOM 900 O O . LEU A 1 118 ? 14.593 -6.629 7.129 1.00 96.94 118 LEU A O 1
ATOM 904 N N . LYS A 1 119 ? 14.932 -4.705 6.020 1.00 95.75 119 LYS A N 1
ATOM 905 C CA . LYS A 1 119 ? 15.265 -3.918 7.226 1.00 95.75 119 LYS A CA 1
ATOM 906 C C . LYS A 1 119 ? 14.084 -3.793 8.191 1.00 95.75 119 LYS A C 1
ATOM 908 O O . LYS A 1 119 ? 14.298 -3.647 9.392 1.00 95.75 119 LYS A O 1
ATOM 913 N N . LEU A 1 120 ? 12.854 -3.895 7.685 1.00 95.12 120 LEU A N 1
ATOM 914 C CA . LEU A 1 120 ? 11.630 -3.967 8.490 1.00 95.12 120 LEU A CA 1
ATOM 915 C C . LEU A 1 120 ? 11.360 -5.376 9.059 1.00 95.12 120 LEU A C 1
ATOM 917 O O . LEU A 1 120 ? 10.327 -5.593 9.686 1.00 95.12 120 LEU A O 1
ATOM 921 N N . GLY A 1 121 ? 12.258 -6.346 8.849 1.00 96.81 121 GLY A N 1
ATOM 922 C CA . GLY A 1 121 ? 12.084 -7.731 9.301 1.00 96.81 121 GLY A CA 1
ATOM 923 C C . GLY A 1 121 ? 11.109 -8.545 8.442 1.00 96.81 121 GLY A C 1
ATOM 924 O O . GLY A 1 121 ? 10.626 -9.602 8.861 1.00 96.81 121 GLY A O 1
ATOM 925 N N . LEU A 1 122 ? 10.794 -8.060 7.240 1.00 97.75 122 LEU A N 1
ATOM 926 C CA . LEU A 1 122 ? 9.925 -8.753 6.296 1.00 97.75 122 LEU A CA 1
ATOM 927 C C . LEU A 1 122 ? 10.742 -9.680 5.396 1.00 97.75 122 LEU A C 1
ATOM 929 O O . LEU A 1 122 ? 11.956 -9.553 5.269 1.00 97.75 122 LEU A O 1
ATOM 933 N N . LYS A 1 123 ? 10.068 -10.641 4.768 1.00 98.06 123 LYS A N 1
ATOM 934 C CA . LYS A 1 123 ? 10.662 -11.647 3.882 1.00 98.06 123 LYS A CA 1
ATOM 935 C C . LYS A 1 123 ? 10.173 -11.409 2.453 1.00 98.06 123 LYS A C 1
ATOM 937 O O . LYS A 1 123 ? 9.214 -12.073 2.041 1.00 98.06 123 LYS A O 1
ATOM 942 N N . PRO A 1 124 ? 10.750 -10.433 1.728 1.00 97.81 124 PRO A N 1
ATOM 943 C CA . PRO A 1 124 ? 10.340 -10.133 0.372 1.00 97.81 124 PRO A CA 1
ATOM 944 C C . PRO A 1 124 ? 10.746 -11.237 -0.606 1.00 97.81 124 PRO A C 1
ATOM 946 O O . PRO A 1 124 ? 11.736 -11.944 -0.418 1.00 97.81 124 PRO A O 1
ATOM 949 N N . THR A 1 125 ? 9.973 -11.354 -1.672 1.00 97.25 125 THR A N 1
ATOM 950 C CA . THR A 1 125 ? 10.217 -12.179 -2.851 1.00 97.25 125 THR A CA 1
ATOM 951 C C . THR A 1 125 ? 10.044 -11.304 -4.077 1.00 97.25 125 THR A C 1
ATOM 953 O O . THR A 1 125 ? 9.090 -10.527 -4.130 1.00 97.25 125 THR A O 1
ATOM 956 N N . ILE A 1 126 ? 10.936 -11.459 -5.050 1.00 95.94 126 ILE A N 1
ATOM 957 C CA . ILE A 1 126 ? 10.877 -10.759 -6.332 1.00 95.94 126 ILE A CA 1
ATOM 958 C C . ILE A 1 126 ? 10.517 -11.799 -7.390 1.00 95.94 126 ILE A C 1
ATOM 960 O O . ILE A 1 126 ? 11.238 -12.783 -7.552 1.00 95.94 126 ILE A O 1
ATOM 964 N N . ALA A 1 127 ? 9.393 -11.597 -8.066 1.00 93.94 127 ALA A N 1
ATOM 965 C CA . ALA A 1 127 ? 9.013 -12.335 -9.260 1.00 93.94 127 ALA A CA 1
ATOM 966 C C . ALA A 1 127 ? 9.239 -11.433 -10.474 1.00 93.94 127 ALA A C 1
ATOM 968 O O . ALA A 1 127 ? 8.981 -10.234 -10.398 1.00 93.94 127 ALA A O 1
ATOM 969 N N . ARG A 1 128 ? 9.723 -12.005 -11.575 1.00 91.06 128 ARG A N 1
ATOM 970 C CA . ARG A 1 128 ? 9.836 -11.307 -12.856 1.00 91.06 128 ARG A CA 1
ATOM 971 C C . ARG A 1 128 ? 8.989 -12.040 -13.874 1.00 91.06 128 ARG A C 1
ATOM 973 O O . ARG A 1 128 ? 9.104 -13.262 -13.966 1.00 91.06 128 ARG A O 1
ATOM 980 N N . ASP A 1 129 ?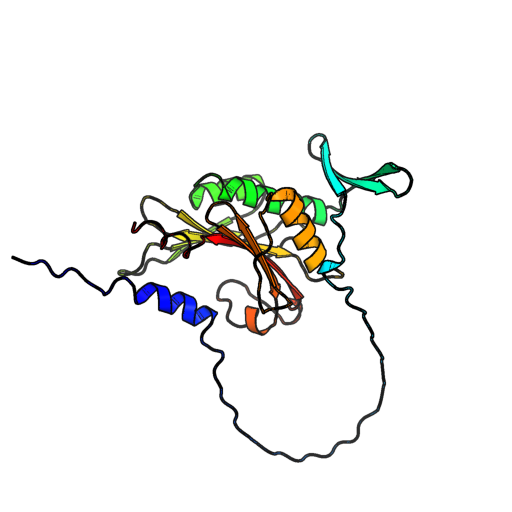 8.161 -11.299 -14.589 1.00 81.38 129 ASP A N 1
ATOM 981 C CA . ASP A 1 129 ? 7.474 -11.799 -15.771 1.00 81.38 129 ASP A CA 1
ATOM 982 C C . ASP A 1 129 ? 8.158 -11.185 -16.991 1.00 81.38 129 ASP A C 1
ATOM 984 O O . ASP A 1 129 ? 8.237 -9.963 -17.116 1.00 81.38 129 ASP A O 1
ATOM 988 N N . ARG A 1 130 ? 8.727 -12.045 -17.836 1.00 72.06 130 ARG A N 1
ATOM 989 C CA . ARG A 1 130 ? 9.361 -11.656 -19.095 1.00 72.06 130 ARG A CA 1
ATOM 990 C C . ARG A 1 130 ? 8.514 -12.219 -20.215 1.00 72.06 130 ARG A C 1
ATOM 992 O O . ARG A 1 130 ? 8.462 -13.435 -20.392 1.00 72.06 130 ARG A O 1
ATOM 999 N N . GLN A 1 131 ? 7.870 -11.336 -20.962 1.00 67.44 131 GLN A N 1
ATOM 1000 C CA . GLN A 1 131 ? 7.197 -11.690 -22.203 1.00 67.44 131 GLN A CA 1
ATOM 1001 C C . GLN A 1 131 ? 7.948 -11.001 -23.337 1.00 67.44 131 GLN A C 1
ATOM 1003 O O . GLN A 1 131 ? 8.189 -9.803 -23.252 1.00 67.44 131 GLN A O 1
ATOM 1008 N N . ASP A 1 132 ? 8.290 -11.737 -24.398 1.00 61.31 132 ASP A N 1
ATOM 1009 C CA . ASP A 1 132 ? 9.195 -11.309 -25.487 1.00 61.31 132 ASP A CA 1
ATOM 1010 C C . ASP A 1 132 ? 8.791 -10.003 -26.221 1.00 61.31 132 ASP A C 1
ATOM 1012 O O . ASP A 1 132 ? 9.512 -9.537 -27.101 1.00 61.31 132 ASP A O 1
ATOM 1016 N N . LEU A 1 133 ? 7.635 -9.413 -25.893 1.00 61.59 133 LEU A N 1
ATOM 1017 C CA . LEU A 1 133 ? 7.052 -8.225 -26.526 1.00 61.59 133 LEU A CA 1
ATOM 1018 C C . LEU A 1 133 ? 6.528 -7.166 -25.532 1.00 61.59 133 LEU A C 1
ATOM 1020 O O . LEU A 1 133 ? 5.958 -6.170 -25.977 1.00 61.59 133 LEU A O 1
ATOM 1024 N N . ILE A 1 134 ? 6.671 -7.369 -24.218 1.00 63.31 134 ILE A N 1
ATOM 1025 C CA . ILE A 1 134 ? 6.189 -6.446 -23.175 1.00 63.31 134 ILE A CA 1
ATOM 1026 C C . ILE A 1 134 ? 7.375 -6.045 -22.296 1.00 63.31 134 ILE A C 1
ATOM 1028 O O . ILE A 1 134 ? 8.297 -6.832 -22.105 1.00 63.31 134 ILE A O 1
ATOM 1032 N N . GLU A 1 135 ? 7.359 -4.810 -21.794 1.00 69.50 135 GLU A N 1
ATOM 1033 C CA . GLU A 1 135 ? 8.356 -4.312 -20.845 1.00 69.50 135 GLU A CA 1
ATOM 1034 C C . GLU A 1 135 ? 8.519 -5.265 -19.650 1.00 69.50 135 GLU A C 1
ATOM 1036 O O . GLU A 1 135 ? 7.540 -5.816 -19.139 1.00 69.50 135 GLU A O 1
ATOM 1041 N N . ASP A 1 136 ? 9.768 -5.456 -19.214 1.00 85.62 136 ASP A N 1
ATOM 1042 C CA . ASP A 1 136 ? 10.114 -6.333 -18.096 1.00 85.62 136 ASP A CA 1
ATOM 1043 C C . ASP A 1 136 ? 9.367 -5.886 -16.833 1.00 85.62 136 ASP A C 1
ATOM 1045 O O . ASP A 1 136 ? 9.592 -4.791 -16.314 1.00 85.62 136 ASP A O 1
ATOM 1049 N N . LEU A 1 137 ? 8.487 -6.752 -16.321 1.00 90.88 137 LEU A N 1
ATOM 1050 C CA . LEU A 1 137 ? 7.707 -6.474 -15.122 1.00 90.88 137 LEU A CA 1
ATOM 1051 C C . LEU A 1 137 ? 8.327 -7.185 -13.923 1.00 90.88 137 LEU A C 1
ATOM 1053 O O . LEU A 1 137 ? 8.436 -8.415 -13.884 1.00 90.88 137 LEU A O 1
ATOM 1057 N N . SER A 1 138 ? 8.685 -6.416 -12.901 1.00 94.62 138 SER A N 1
ATOM 1058 C CA . SER A 1 138 ? 9.147 -6.941 -11.619 1.00 94.62 138 SER A CA 1
ATOM 1059 C C . SER A 1 138 ? 8.110 -6.696 -10.529 1.00 94.62 138 SER A C 1
ATOM 1061 O O . SER A 1 138 ? 7.664 -5.575 -10.296 1.00 94.62 138 SER A O 1
ATOM 1063 N N . ILE A 1 139 ? 7.752 -7.761 -9.816 1.00 95.19 139 ILE A N 1
ATOM 1064 C CA . ILE A 1 139 ? 6.773 -7.740 -8.731 1.00 95.19 139 ILE A CA 1
ATOM 1065 C C . ILE A 1 139 ? 7.468 -8.127 -7.430 1.00 95.19 139 ILE A C 1
ATOM 1067 O O . ILE A 1 139 ? 8.008 -9.227 -7.296 1.00 95.19 139 ILE A O 1
ATOM 1071 N N . VAL A 1 140 ? 7.407 -7.246 -6.435 1.00 96.69 140 VAL A N 1
ATOM 1072 C CA . VAL A 1 140 ? 7.942 -7.470 -5.091 1.00 96.69 140 VAL A CA 1
ATOM 1073 C C . VAL A 1 140 ? 6.800 -7.646 -4.105 1.00 96.69 140 VAL A C 1
ATOM 1075 O O . VAL A 1 140 ? 5.910 -6.808 -3.993 1.00 96.69 140 VAL A O 1
ATOM 1078 N N . ARG A 1 141 ? 6.824 -8.746 -3.355 1.00 97.12 141 ARG A N 1
ATOM 1079 C CA . ARG A 1 141 ? 5.805 -9.087 -2.347 1.00 97.12 141 ARG A CA 1
ATOM 1080 C C . ARG A 1 141 ? 6.460 -9.677 -1.119 1.00 97.12 141 ARG A C 1
ATOM 1082 O O . ARG A 1 141 ? 7.625 -10.039 -1.188 1.00 97.12 141 ARG A O 1
ATOM 1089 N N . THR A 1 142 ? 5.746 -9.814 -0.007 1.00 97.44 142 THR A N 1
ATOM 1090 C CA . THR A 1 142 ? 6.311 -10.389 1.225 1.00 97.44 142 THR A CA 1
ATOM 1091 C C . THR A 1 142 ? 5.588 -11.659 1.669 1.00 97.44 142 THR A C 1
ATOM 1093 O O . THR A 1 142 ? 4.375 -11.786 1.521 1.00 97.44 142 THR A O 1
ATOM 1096 N N . LYS A 1 143 ? 6.332 -12.614 2.252 1.00 94.31 143 LYS A N 1
ATOM 1097 C CA . LYS A 1 143 ? 5.758 -13.840 2.853 1.00 94.31 143 LYS A CA 1
ATOM 1098 C C . LYS A 1 143 ? 5.137 -13.605 4.235 1.00 94.31 143 LYS A C 1
ATOM 1100 O O . LYS A 1 143 ? 4.310 -14.391 4.681 1.00 94.31 143 LYS A O 1
ATOM 1105 N N . ASN A 1 144 ? 5.572 -12.557 4.926 1.00 96.81 144 ASN A N 1
ATOM 1106 C CA . ASN A 1 144 ? 5.046 -12.090 6.206 1.00 96.81 144 ASN A CA 1
ATOM 1107 C C . ASN A 1 144 ? 4.786 -10.582 6.136 1.00 96.81 144 ASN A C 1
ATOM 1109 O O . ASN A 1 144 ? 5.304 -9.894 5.257 1.00 96.81 144 ASN A O 1
ATOM 1113 N N . THR A 1 145 ? 4.002 -10.067 7.074 1.00 97.00 145 THR A N 1
ATOM 1114 C CA . THR A 1 145 ? 3.664 -8.645 7.168 1.00 97.00 145 THR A CA 1
ATOM 1115 C C . THR A 1 145 ? 3.845 -8.143 8.597 1.00 97.00 145 THR A C 1
ATOM 1117 O O . THR A 1 145 ? 4.032 -8.932 9.527 1.00 97.00 145 THR A O 1
ATOM 1120 N N . LEU A 1 146 ? 3.823 -6.820 8.762 1.00 97.00 146 LEU A N 1
ATOM 1121 C CA . LEU A 1 146 ? 3.738 -6.199 10.080 1.00 97.00 146 LEU A CA 1
ATOM 1122 C C . LEU A 1 146 ? 2.327 -6.401 10.674 1.00 97.00 146 LEU A C 1
ATOM 1124 O O . LEU A 1 146 ? 1.368 -6.561 9.909 1.00 97.00 146 LEU A O 1
ATOM 1128 N N . PRO A 1 147 ? 2.165 -6.365 12.010 1.00 96.69 147 PRO A N 1
ATOM 1129 C CA . PRO A 1 147 ? 0.851 -6.361 12.652 1.00 96.69 147 PRO A CA 1
ATOM 1130 C C . PRO A 1 147 ? -0.102 -5.337 12.024 1.00 96.69 147 PRO A C 1
ATOM 1132 O O . PRO A 1 147 ? 0.274 -4.199 11.765 1.00 96.69 147 PRO A O 1
ATOM 1135 N N . GLY A 1 148 ? -1.342 -5.734 11.739 1.00 95.06 148 GLY A N 1
ATOM 1136 C CA . GLY A 1 148 ? -2.334 -4.836 11.133 1.00 95.06 148 GLY A CA 1
ATOM 1137 C C . GLY A 1 148 ? -2.097 -4.475 9.659 1.00 95.06 148 GLY A C 1
ATOM 1138 O O . GLY A 1 148 ? -2.888 -3.716 9.110 1.00 95.06 148 GLY A O 1
ATOM 1139 N N . VAL A 1 149 ? -1.071 -5.030 9.002 1.00 97.12 149 VAL A N 1
ATOM 1140 C CA . VAL A 1 149 ? -0.804 -4.873 7.562 1.00 97.12 149 VAL A CA 1
ATOM 1141 C C . VAL A 1 149 ? -0.991 -6.214 6.855 1.00 97.12 149 VAL A C 1
ATOM 1143 O O . VAL A 1 149 ? -0.610 -7.266 7.370 1.00 97.12 149 VAL A O 1
ATOM 1146 N N . ARG A 1 150 ? -1.555 -6.196 5.649 1.00 96.50 150 ARG A N 1
ATOM 1147 C CA . ARG A 1 150 ? -1.729 -7.361 4.775 1.00 96.50 150 ARG A CA 1
ATOM 1148 C C . ARG A 1 150 ? -1.212 -7.062 3.370 1.00 96.50 150 ARG A C 1
ATOM 1150 O O . ARG A 1 150 ? -1.133 -5.905 2.980 1.00 96.50 150 ARG A O 1
ATOM 1157 N N . TYR A 1 151 ? -0.861 -8.122 2.643 1.00 96.06 151 TYR A N 1
ATOM 1158 C CA . TYR A 1 151 ? -0.594 -8.120 1.198 1.00 96.06 151 TYR A CA 1
ATOM 1159 C C . TYR A 1 151 ? 0.224 -6.920 0.690 1.00 96.06 151 TYR A C 1
ATOM 1161 O O . TYR A 1 151 ? -0.261 -6.110 -0.091 1.00 96.06 151 TYR A O 1
ATOM 1169 N N . ILE A 1 152 ? 1.479 -6.812 1.137 1.00 97.88 152 ILE A N 1
ATOM 1170 C CA . ILE A 1 152 ? 2.408 -5.799 0.621 1.00 97.88 152 ILE A CA 1
ATOM 1171 C C . ILE A 1 152 ? 2.780 -6.165 -0.817 1.00 97.88 152 ILE A C 1
ATOM 1173 O O . ILE A 1 152 ? 3.172 -7.305 -1.093 1.00 97.88 152 ILE A O 1
ATOM 1177 N N . HIS A 1 153 ? 2.664 -5.192 -1.711 1.00 97.44 153 HIS A N 1
ATOM 1178 C CA . HIS A 1 153 ? 2.890 -5.344 -3.136 1.00 97.44 153 HIS A CA 1
ATOM 1179 C C . HIS A 1 153 ? 3.607 -4.110 -3.689 1.00 97.44 153 HIS A C 1
ATOM 1181 O O . HIS A 1 153 ? 3.216 -2.981 -3.399 1.00 97.44 153 HIS A O 1
ATOM 1187 N N . GLY A 1 154 ? 4.636 -4.337 -4.496 1.00 96.50 154 GLY A N 1
ATOM 1188 C CA . GLY A 1 154 ? 5.272 -3.331 -5.334 1.00 96.50 154 GLY A CA 1
ATOM 1189 C C . GLY A 1 154 ? 5.435 -3.861 -6.752 1.00 96.50 154 GLY A C 1
ATOM 1190 O O . GLY A 1 154 ? 5.793 -5.025 -6.928 1.00 96.50 154 GLY A O 1
ATOM 1191 N N . GLN A 1 155 ? 5.174 -3.015 -7.735 1.00 95.56 155 GLN A N 1
ATOM 1192 C CA . GLN A 1 155 ? 5.266 -3.306 -9.157 1.00 95.56 155 GLN A CA 1
ATOM 1193 C C . GLN A 1 155 ? 6.160 -2.264 -9.824 1.00 95.56 155 GLN A C 1
ATOM 1195 O O . GLN A 1 155 ? 5.970 -1.060 -9.628 1.00 95.56 155 GLN A O 1
ATOM 1200 N N . PHE A 1 156 ? 7.111 -2.758 -10.608 1.00 94.44 156 PHE A N 1
ATOM 1201 C CA . PHE A 1 156 ? 8.135 -1.978 -11.284 1.00 94.44 156 PHE A CA 1
ATOM 1202 C C . PHE A 1 156 ? 8.225 -2.412 -12.743 1.00 94.44 156 PHE A C 1
ATOM 1204 O O . PHE A 1 156 ? 8.193 -3.617 -13.006 1.00 94.44 156 PHE A O 1
ATOM 1211 N N . ASP A 1 157 ? 8.343 -1.465 -13.665 1.00 90.44 157 ASP A N 1
ATOM 1212 C CA . ASP A 1 157 ? 8.539 -1.710 -15.095 1.00 90.44 157 ASP A CA 1
ATOM 1213 C C . ASP A 1 157 ? 9.935 -1.275 -15.551 1.00 90.44 157 ASP A C 1
ATOM 1215 O O . ASP A 1 157 ? 10.540 -0.378 -14.967 1.00 90.44 157 ASP A O 1
ATOM 1219 N N . GLY A 1 158 ? 10.459 -1.936 -16.583 1.00 83.44 158 GLY A N 1
ATOM 1220 C CA . GLY A 1 158 ? 11.738 -1.605 -17.209 1.00 83.44 158 GLY A CA 1
ATOM 1221 C C . GLY A 1 158 ? 12.848 -2.629 -16.950 1.00 83.44 158 GLY A C 1
ATOM 1222 O O . GLY A 1 158 ? 12.872 -3.333 -15.938 1.00 83.44 158 GLY A O 1
ATOM 1223 N N . ASP A 1 159 ? 13.793 -2.705 -17.891 1.00 73.81 159 ASP A N 1
ATOM 1224 C CA . ASP A 1 159 ? 14.951 -3.611 -17.814 1.00 73.81 159 ASP A CA 1
ATOM 1225 C C . ASP A 1 159 ? 16.153 -2.914 -17.144 1.00 73.81 159 ASP A C 1
ATOM 1227 O O . ASP A 1 159 ? 16.659 -3.371 -16.117 1.00 73.81 159 ASP A O 1
ATOM 1231 N N . GLU A 1 160 ? 16.562 -1.744 -17.660 1.00 73.31 160 GLU A N 1
ATOM 1232 C CA . GLU A 1 160 ? 17.724 -0.991 -17.154 1.00 73.31 160 GLU A CA 1
ATOM 1233 C C . GLU A 1 160 ? 17.354 0.111 -16.146 1.00 73.31 160 GLU A C 1
ATOM 1235 O O . GLU A 1 160 ? 17.990 0.234 -15.096 1.00 73.31 160 GLU A O 1
ATOM 1240 N N . SER A 1 161 ? 16.313 0.901 -16.435 1.00 76.94 161 SER A N 1
ATOM 1241 C CA . SER A 1 161 ? 15.772 1.923 -15.534 1.00 76.94 161 SER A CA 1
ATOM 1242 C C . SER A 1 161 ? 14.421 1.467 -15.006 1.00 76.94 161 SER A C 1
ATOM 1244 O O . SER A 1 161 ? 13.389 1.723 -15.618 1.00 76.94 161 SER A O 1
ATOM 1246 N N . GLN A 1 162 ? 14.440 0.754 -13.884 1.00 84.12 162 GLN A N 1
ATOM 1247 C CA . GLN A 1 162 ? 13.197 0.346 -13.253 1.00 84.12 162 GLN A CA 1
ATOM 1248 C C . GLN A 1 162 ? 12.462 1.527 -12.639 1.00 84.12 162 GLN A C 1
ATOM 1250 O O . GLN A 1 162 ? 12.988 2.182 -11.733 1.00 84.12 162 GLN A O 1
ATOM 1255 N N . GLU A 1 163 ? 11.240 1.759 -13.102 1.00 88.31 163 GLU A N 1
ATOM 1256 C CA . GLU A 1 163 ? 10.363 2.798 -12.588 1.00 88.31 163 GLU A CA 1
ATOM 1257 C C . GLU A 1 163 ? 9.270 2.190 -11.711 1.00 88.31 163 GLU A C 1
ATOM 1259 O O . GLU A 1 163 ? 8.854 1.042 -11.860 1.00 88.31 163 GLU A O 1
ATOM 1264 N N . LEU A 1 164 ? 8.838 2.957 -10.711 1.00 92.62 164 LEU A N 1
ATOM 1265 C CA . LEU A 1 164 ? 7.761 2.527 -9.840 1.00 92.62 164 LEU A CA 1
ATOM 1266 C C . LEU A 1 164 ? 6.419 2.754 -10.539 1.00 92.62 164 LEU A C 1
ATOM 1268 O O . LEU A 1 164 ? 6.039 3.896 -10.791 1.00 92.62 164 LEU A O 1
ATOM 1272 N N . GLN A 1 165 ? 5.668 1.677 -10.750 1.00 93.00 165 GLN A N 1
ATOM 1273 C CA . GLN A 1 165 ? 4.311 1.747 -11.294 1.00 93.00 165 GLN A CA 1
ATOM 1274 C C . GLN A 1 165 ? 3.263 1.763 -10.190 1.00 93.00 165 GLN A C 1
ATOM 1276 O O . GLN A 1 165 ? 2.353 2.590 -10.197 1.00 93.00 165 GLN A O 1
ATOM 1281 N N . HIS A 1 166 ? 3.393 0.858 -9.218 1.00 95.19 166 HIS A N 1
ATOM 1282 C CA . HIS A 1 166 ? 2.364 0.665 -8.202 1.00 95.19 166 HIS A CA 1
ATOM 1283 C C . HIS A 1 166 ? 2.945 0.133 -6.898 1.00 95.19 166 HIS A C 1
ATOM 1285 O O . HIS A 1 166 ? 3.677 -0.852 -6.882 1.00 95.19 166 HIS A O 1
ATOM 1291 N N . LEU A 1 167 ? 2.575 0.750 -5.780 1.00 96.44 167 LEU A N 1
ATOM 1292 C CA . LEU A 1 167 ? 2.769 0.220 -4.435 1.00 96.44 167 LEU A CA 1
ATOM 1293 C C . LEU A 1 167 ? 1.410 0.057 -3.780 1.00 96.44 167 LEU A C 1
ATOM 1295 O O . LEU A 1 167 ? 0.612 0.987 -3.788 1.00 96.44 167 LEU A O 1
ATOM 1299 N N . SER A 1 168 ? 1.163 -1.068 -3.117 1.00 97.62 168 SER A N 1
ATOM 1300 C CA . SER A 1 168 ? -0.004 -1.197 -2.246 1.00 97.62 168 SER A CA 1
ATOM 1301 C C . SER A 1 168 ? 0.239 -2.065 -1.019 1.00 97.62 168 SER A C 1
ATOM 1303 O O . SER A 1 168 ? 1.128 -2.916 -0.975 1.00 97.62 168 SER A O 1
ATOM 1305 N N . PHE A 1 169 ? -0.566 -1.817 0.005 1.00 97.94 169 PHE A N 1
ATOM 1306 C CA . PHE A 1 169 ? -0.761 -2.714 1.134 1.00 97.94 169 PHE A CA 1
ATOM 1307 C C . PHE A 1 169 ? -2.224 -2.656 1.571 1.00 97.94 169 PHE A C 1
ATOM 1309 O O . PHE A 1 169 ? -2.979 -1.760 1.187 1.00 97.94 169 PHE A O 1
ATOM 1316 N N . GLU A 1 170 ? -2.629 -3.605 2.403 1.00 97.94 170 GLU A N 1
ATOM 1317 C CA . GLU A 1 170 ? -3.985 -3.685 2.924 1.00 97.94 170 GLU A CA 1
ATOM 1318 C C . GLU A 1 170 ? -4.053 -3.528 4.435 1.00 97.94 170 GLU A C 1
ATOM 1320 O O . GLU A 1 170 ? -3.212 -4.024 5.186 1.00 97.94 170 GLU A O 1
ATOM 1325 N N . ILE A 1 171 ? -5.118 -2.871 4.875 1.00 97.50 171 ILE A N 1
ATOM 1326 C CA . ILE A 1 171 ? -5.538 -2.760 6.263 1.00 97.50 171 ILE A CA 1
ATOM 1327 C C . ILE A 1 171 ? -6.699 -3.741 6.456 1.00 97.50 171 ILE A C 1
ATOM 1329 O O . ILE A 1 171 ? -7.672 -3.678 5.695 1.00 97.50 171 ILE A O 1
ATOM 1333 N N . PRO A 1 172 ? -6.646 -4.640 7.455 1.00 96.88 172 PRO A N 1
ATOM 1334 C CA . PRO A 1 172 ? -7.773 -5.492 7.793 1.00 96.88 172 PRO A CA 1
ATOM 1335 C C . PRO A 1 172 ? -9.044 -4.675 8.022 1.00 96.88 172 PRO A C 1
ATOM 1337 O O . PRO A 1 172 ? -9.011 -3.589 8.611 1.00 96.88 172 PRO A O 1
ATOM 1340 N N . LYS A 1 173 ? -10.177 -5.224 7.592 1.00 96.19 173 LYS A N 1
ATOM 1341 C CA . LYS A 1 173 ? -11.480 -4.619 7.850 1.00 96.19 173 LYS A CA 1
ATOM 1342 C C . LYS A 1 173 ? -11.728 -4.412 9.340 1.00 96.19 173 LYS A C 1
ATOM 1344 O O . LYS A 1 173 ? -11.293 -5.191 10.188 1.00 96.19 173 LYS A O 1
ATOM 1349 N N . GLY A 1 174 ? -12.517 -3.399 9.654 1.00 93.75 174 GLY A N 1
ATOM 1350 C CA . GLY A 1 174 ? -12.927 -3.120 11.019 1.00 93.75 174 GLY A CA 1
ATOM 1351 C C . GLY A 1 174 ? -13.715 -1.823 11.113 1.00 93.75 174 GLY A C 1
ATOM 1352 O O . GLY A 1 174 ? -13.850 -1.104 10.116 1.00 93.75 174 GLY A O 1
ATOM 1353 N N . PRO A 1 175 ? -14.219 -1.493 12.312 1.00 91.12 175 PRO A N 1
ATOM 1354 C CA . PRO A 1 175 ? -14.900 -0.232 12.539 1.00 91.12 175 PRO A CA 1
ATOM 1355 C C . PRO A 1 175 ? -14.003 0.930 12.108 1.00 91.12 175 PRO A C 1
ATOM 1357 O O . PRO A 1 175 ? -12.873 1.075 12.585 1.00 91.12 175 PRO A O 1
ATOM 1360 N N . ASN A 1 176 ? -14.512 1.753 11.194 1.00 89.38 176 ASN A N 1
ATOM 1361 C CA . ASN A 1 176 ? -13.830 2.940 10.682 1.00 89.38 176 ASN A CA 1
ATOM 1362 C C . ASN A 1 176 ? -12.498 2.664 9.956 1.00 89.38 176 ASN A C 1
ATOM 1364 O O . ASN A 1 176 ? -11.681 3.578 9.859 1.00 89.38 176 ASN A O 1
ATOM 1368 N N . ALA A 1 177 ? -12.250 1.453 9.436 1.00 93.25 177 ALA A N 1
ATOM 1369 C CA . ALA A 1 177 ? -10.985 1.120 8.766 1.00 93.25 177 ALA A CA 1
ATOM 1370 C C . ALA A 1 177 ? -10.646 2.095 7.621 1.00 93.25 177 ALA A C 1
ATOM 1372 O O . ALA A 1 177 ? -9.517 2.580 7.550 1.00 93.25 177 ALA A O 1
ATOM 1373 N N . LEU A 1 178 ? -11.632 2.471 6.793 1.00 93.31 178 LEU A N 1
ATOM 1374 C CA . LEU A 1 178 ? -11.433 3.443 5.710 1.00 93.31 178 LEU A CA 1
ATOM 1375 C C . LEU A 1 178 ? -11.037 4.826 6.249 1.00 93.31 178 LEU A C 1
ATOM 1377 O O . LEU A 1 178 ? -10.082 5.434 5.771 1.00 93.31 178 LEU A O 1
ATOM 1381 N N . SER A 1 179 ? -11.714 5.301 7.299 1.00 91.12 179 SER A N 1
ATOM 1382 C CA . SER A 1 179 ? -11.377 6.572 7.955 1.00 91.12 179 SER A CA 1
ATOM 1383 C C . SER A 1 179 ? -9.991 6.535 8.605 1.00 91.12 179 SER A C 1
ATOM 1385 O O . SER A 1 179 ? -9.279 7.543 8.586 1.00 91.12 179 SER A O 1
ATOM 1387 N N . LYS A 1 180 ? -9.590 5.393 9.181 1.00 90.00 180 LYS A N 1
ATOM 1388 C CA . LYS A 1 180 ? -8.245 5.190 9.738 1.00 90.00 180 LYS A CA 1
ATOM 1389 C C . LYS A 1 180 ? -7.190 5.260 8.637 1.00 90.00 180 LYS A C 1
ATOM 1391 O O . LYS A 1 180 ? -6.251 6.040 8.767 1.00 90.00 180 LYS A O 1
ATOM 1396 N N . GLY A 1 181 ? -7.390 4.531 7.537 1.00 92.62 181 GLY A N 1
ATOM 1397 C CA . GLY A 1 181 ? -6.526 4.594 6.359 1.00 92.62 181 GLY A CA 1
ATOM 1398 C C . GLY A 1 181 ? -6.396 6.021 5.827 1.00 92.62 181 GLY A C 1
ATOM 1399 O O . GLY A 1 181 ? -5.286 6.519 5.660 1.00 92.62 181 GLY A O 1
ATOM 1400 N N . MET A 1 182 ? -7.520 6.726 5.657 1.00 94.00 182 MET A N 1
ATOM 1401 C CA . MET A 1 182 ? -7.526 8.112 5.176 1.00 94.00 182 MET A CA 1
ATOM 1402 C C . MET A 1 182 ? -6.735 9.031 6.113 1.00 94.00 182 MET A C 1
ATOM 1404 O O . MET A 1 182 ? -5.938 9.850 5.664 1.00 94.00 182 MET A O 1
ATOM 1408 N N . THR A 1 183 ? -6.923 8.875 7.424 1.00 90.75 183 THR A N 1
ATOM 1409 C CA . THR A 1 183 ? -6.206 9.657 8.438 1.00 90.75 183 THR A CA 1
ATOM 1410 C C . THR A 1 183 ? -4.700 9.414 8.382 1.00 90.75 183 THR A C 1
ATOM 1412 O O . THR A 1 183 ? -3.933 10.362 8.542 1.00 90.75 183 THR A O 1
ATOM 1415 N N . LEU A 1 184 ? -4.266 8.171 8.156 1.00 90.44 184 LEU A N 1
ATOM 1416 C CA . LEU A 1 184 ? -2.852 7.837 7.987 1.00 90.44 184 LEU A CA 1
ATOM 1417 C C . LEU A 1 184 ? -2.289 8.517 6.740 1.00 90.44 184 LEU A C 1
ATOM 1419 O O . LEU A 1 184 ? -1.355 9.303 6.861 1.00 90.44 184 LEU A O 1
ATOM 1423 N N . VAL A 1 185 ? -2.925 8.313 5.583 1.00 92.25 185 VAL A N 1
ATOM 1424 C CA . VAL A 1 185 ? -2.496 8.896 4.304 1.00 92.25 185 VAL A CA 1
ATOM 1425 C C . VAL A 1 185 ? -2.382 10.419 4.384 1.00 92.25 185 VAL A C 1
ATOM 1427 O O . VAL A 1 185 ? -1.339 10.975 4.048 1.00 92.25 185 VAL A O 1
ATOM 1430 N N . LEU A 1 186 ? -3.404 11.106 4.906 1.00 90.94 186 LEU A N 1
ATOM 1431 C CA . LEU A 1 186 ? -3.388 12.567 5.054 1.00 90.94 186 LEU A CA 1
ATOM 1432 C C . LEU A 1 186 ? -2.230 13.063 5.936 1.00 90.94 186 LEU A C 1
ATOM 1434 O O . LEU A 1 186 ? -1.702 14.148 5.700 1.00 90.94 186 LEU A O 1
ATOM 1438 N N . LYS A 1 187 ? -1.839 12.290 6.956 1.00 86.62 187 LYS A N 1
ATOM 1439 C CA . LYS A 1 187 ? -0.781 12.673 7.900 1.00 86.62 187 LYS A CA 1
ATOM 1440 C C . LYS A 1 187 ? 0.621 12.347 7.412 1.00 86.62 187 LYS A C 1
ATOM 1442 O O . LYS A 1 187 ? 1.546 13.066 7.777 1.00 86.62 187 LYS A O 1
ATOM 1447 N N . THR A 1 188 ? 0.797 11.252 6.677 1.00 86.56 188 THR A N 1
ATOM 1448 C CA . THR A 1 188 ? 2.130 10.744 6.331 1.00 86.56 188 THR A CA 1
ATOM 1449 C C . THR A 1 188 ? 2.555 11.103 4.919 1.00 86.56 188 THR A C 1
ATOM 1451 O O . THR A 1 188 ? 3.732 11.351 4.698 1.00 86.56 188 THR A O 1
ATOM 1454 N N . LEU A 1 189 ? 1.620 11.134 3.967 1.00 85.31 189 LEU A N 1
ATOM 1455 C CA . LEU A 1 189 ? 1.937 11.310 2.551 1.00 85.31 189 LEU A CA 1
ATOM 1456 C C . LEU A 1 189 ? 1.855 12.771 2.100 1.00 85.31 189 LEU A C 1
ATOM 1458 O O . LEU A 1 189 ? 2.182 13.049 0.955 1.00 85.31 189 LEU A O 1
ATOM 1462 N N . SER A 1 190 ? 1.447 13.714 2.963 1.00 86.56 190 SER A N 1
ATOM 1463 C CA . SER A 1 190 ? 1.286 15.137 2.604 1.00 86.56 190 SER A CA 1
ATOM 1464 C C . SER A 1 190 ? 0.595 15.291 1.245 1.00 86.56 190 SER A C 1
ATOM 1466 O O . SER A 1 190 ? 1.147 15.867 0.305 1.00 86.56 190 SER A O 1
ATOM 1468 N N . VAL A 1 191 ? -0.564 14.646 1.115 1.00 87.00 191 VAL A N 1
ATOM 1469 C CA . VAL A 1 191 ? -1.295 14.553 -0.150 1.00 87.00 191 VAL A CA 1
ATOM 1470 C C . VAL A 1 191 ? -1.984 15.871 -0.497 1.00 87.00 191 VAL A C 1
ATOM 1472 O O . VAL A 1 191 ? -2.314 16.665 0.389 1.00 87.00 191 VAL A O 1
ATOM 1475 N N . GLY A 1 192 ? -2.196 16.099 -1.795 1.00 84.56 192 GLY A N 1
ATOM 1476 C CA . GLY A 1 192 ? -2.895 17.272 -2.306 1.00 84.56 192 GLY A CA 1
ATOM 1477 C C . GLY A 1 192 ? -4.407 17.240 -2.058 1.00 84.56 192 GLY A C 1
ATOM 1478 O O . GLY A 1 192 ? -4.926 16.566 -1.163 1.00 84.56 192 GLY A O 1
ATOM 1479 N N . LYS A 1 193 ? -5.151 17.993 -2.874 1.00 84.69 193 LYS A N 1
ATOM 1480 C CA . LYS A 1 193 ? -6.619 17.972 -2.822 1.00 84.69 193 LYS A CA 1
ATOM 1481 C C . LYS A 1 193 ? -7.144 16.592 -3.225 1.00 84.69 193 LYS A C 1
ATOM 1483 O O . LYS A 1 193 ? -6.596 15.936 -4.111 1.00 84.69 193 LYS A O 1
ATOM 1488 N N . ARG A 1 194 ? -8.237 16.181 -2.579 1.00 91.81 194 ARG A N 1
ATOM 1489 C CA . ARG A 1 194 ? -8.991 14.984 -2.963 1.00 91.81 194 ARG A CA 1
ATOM 1490 C C . ARG A 1 194 ? -9.505 15.146 -4.395 1.00 91.81 194 ARG A C 1
ATOM 1492 O O . ARG A 1 194 ? -10.050 16.199 -4.728 1.00 91.81 194 ARG A O 1
ATOM 1499 N N . ILE A 1 195 ? -9.367 14.099 -5.199 1.00 92.50 195 ILE A N 1
ATOM 1500 C CA . ILE A 1 195 ? -9.924 14.026 -6.551 1.00 92.50 195 ILE A CA 1
ATOM 1501 C C . ILE A 1 195 ? -11.368 13.501 -6.447 1.00 92.50 195 ILE A C 1
ATOM 1503 O O . ILE A 1 195 ? -11.612 12.554 -5.687 1.00 92.50 195 ILE A O 1
ATOM 1507 N N . PRO A 1 196 ? -12.343 14.104 -7.153 1.00 90.38 196 PRO A N 1
ATOM 1508 C CA . PRO A 1 196 ? -13.688 13.551 -7.252 1.00 90.38 196 PRO A CA 1
ATOM 1509 C C . PRO A 1 196 ? -13.670 12.134 -7.828 1.00 90.38 196 PRO A C 1
ATOM 1511 O O . PRO A 1 196 ? -12.904 11.836 -8.738 1.00 90.38 196 PRO A O 1
ATOM 1514 N N . ASN A 1 197 ? -14.538 11.273 -7.310 1.00 90.56 197 ASN A N 1
ATOM 1515 C CA . ASN A 1 197 ? -14.702 9.908 -7.786 1.00 90.56 197 ASN A CA 1
ATOM 1516 C C . ASN A 1 197 ? -16.139 9.448 -7.540 1.00 90.56 197 ASN A C 1
ATOM 1518 O O . ASN A 1 197 ? -16.777 9.897 -6.587 1.00 90.56 197 ASN A O 1
ATOM 1522 N N . THR A 1 198 ? -16.644 8.578 -8.410 1.00 92.38 198 THR A N 1
ATOM 1523 C CA . THR A 1 198 ? -18.029 8.091 -8.371 1.00 92.38 198 THR A CA 1
ATOM 1524 C C . THR A 1 198 ? -18.216 6.897 -7.440 1.00 92.38 198 THR A C 1
ATOM 1526 O O . THR A 1 198 ? -19.327 6.683 -6.962 1.00 92.38 198 THR A O 1
ATOM 1529 N N . ASP A 1 199 ? -17.153 6.144 -7.144 1.00 94.31 199 ASP A N 1
ATOM 1530 C CA . ASP A 1 199 ? -17.204 5.035 -6.189 1.00 94.31 199 ASP A CA 1
ATOM 1531 C C . ASP A 1 199 ? -17.157 5.568 -4.737 1.00 94.31 199 ASP A C 1
ATOM 1533 O O . ASP A 1 199 ? -16.127 6.105 -4.304 1.00 94.31 199 ASP A O 1
ATOM 1537 N N . PRO A 1 200 ? -18.242 5.419 -3.947 1.00 91.88 200 PRO A N 1
ATOM 1538 C CA . PRO A 1 200 ? -18.294 5.906 -2.569 1.00 91.88 200 PRO A CA 1
ATOM 1539 C C . PRO A 1 200 ? -17.352 5.149 -1.622 1.00 91.88 200 PRO A C 1
ATOM 1541 O O . PRO A 1 200 ? -17.059 5.647 -0.534 1.00 91.88 200 PRO A O 1
ATOM 1544 N N . LYS A 1 201 ? -16.867 3.966 -2.019 1.00 95.25 201 LYS A N 1
ATOM 1545 C CA . LYS A 1 201 ? -15.912 3.148 -1.260 1.00 95.25 201 LYS A CA 1
ATOM 1546 C C . LYS A 1 201 ? -14.460 3.495 -1.563 1.00 95.25 201 LYS A C 1
ATOM 1548 O O . LYS A 1 201 ? -13.564 2.860 -1.007 1.00 95.25 201 LYS A O 1
ATOM 1553 N N . MET A 1 202 ? -14.219 4.490 -2.418 1.00 96.69 202 MET A N 1
ATOM 1554 C CA . MET A 1 202 ? -12.885 4.862 -2.860 1.00 96.69 202 MET A CA 1
ATOM 1555 C C . MET A 1 202 ? -12.595 6.357 -2.662 1.00 96.69 202 MET A C 1
ATOM 1557 O O . MET A 1 202 ? -13.433 7.244 -2.860 1.00 96.69 202 MET A O 1
ATOM 1561 N N . ILE A 1 203 ? -11.369 6.646 -2.238 1.00 95.81 203 ILE A N 1
ATOM 1562 C CA . ILE A 1 203 ? -10.856 7.991 -1.971 1.00 95.81 203 ILE A CA 1
ATOM 1563 C C . ILE A 1 203 ? -9.551 8.149 -2.742 1.00 95.81 203 ILE A C 1
ATOM 1565 O O . ILE A 1 203 ? -8.683 7.294 -2.614 1.00 95.81 203 ILE A O 1
ATOM 1569 N N . LEU A 1 204 ? -9.412 9.226 -3.519 1.00 96.06 204 LEU A N 1
ATOM 1570 C CA . LEU A 1 204 ? -8.244 9.481 -4.364 1.00 96.06 204 LEU A CA 1
ATOM 1571 C C . LEU A 1 204 ? -7.629 10.846 -4.051 1.00 96.06 204 LEU A C 1
ATOM 1573 O O . LEU A 1 204 ? -8.344 11.811 -3.766 1.00 96.06 204 LEU A O 1
ATOM 1577 N N . PHE A 1 205 ? -6.312 10.940 -4.176 1.00 95.06 205 PHE A N 1
ATOM 1578 C CA . PHE A 1 205 ? -5.531 12.165 -4.058 1.00 95.06 205 PHE A CA 1
ATOM 1579 C C . PHE A 1 205 ? -4.465 12.204 -5.152 1.00 95.06 205 PHE A C 1
ATOM 1581 O O . PHE A 1 205 ? -3.884 11.171 -5.471 1.00 95.06 205 PHE A O 1
ATOM 1588 N N . LYS A 1 206 ? -4.163 13.395 -5.678 1.00 91.69 206 LYS A N 1
ATOM 1589 C CA . LYS A 1 206 ? -3.016 13.599 -6.575 1.00 91.69 206 LYS A CA 1
ATOM 1590 C C . LYS A 1 206 ? -1.806 14.069 -5.771 1.00 91.69 206 LYS A C 1
ATOM 1592 O O . LYS A 1 206 ? -1.956 14.907 -4.870 1.00 91.69 206 LYS A O 1
ATOM 1597 N N . LYS A 1 207 ? -0.625 13.536 -6.082 1.00 90.19 207 LYS A N 1
ATOM 1598 C CA . LYS A 1 207 ? 0.646 13.936 -5.474 1.00 90.19 207 LYS A CA 1
ATOM 1599 C C . LYS A 1 207 ? 1.816 13.602 -6.399 1.00 90.19 207 LYS A C 1
ATOM 1601 O O . LYS A 1 207 ? 2.051 12.433 -6.654 1.00 90.19 207 LYS A O 1
ATOM 1606 N N . ASP A 1 208 ? 2.571 14.618 -6.813 1.00 88.19 208 ASP A N 1
ATOM 1607 C CA . ASP A 1 208 ? 3.918 14.480 -7.391 1.00 88.19 208 ASP A CA 1
ATOM 1608 C C . ASP A 1 208 ? 4.037 13.416 -8.512 1.00 88.19 208 ASP A C 1
ATOM 1610 O O . ASP A 1 208 ? 4.927 12.576 -8.472 1.00 88.19 208 ASP A O 1
ATOM 1614 N N . GLY A 1 209 ? 3.121 13.420 -9.493 1.00 87.88 209 GLY A N 1
ATOM 1615 C CA . GLY A 1 209 ? 3.103 12.435 -10.591 1.00 87.88 209 GLY A CA 1
ATOM 1616 C C . GLY A 1 209 ? 2.511 11.066 -10.226 1.00 87.88 209 GLY A C 1
ATOM 1617 O O . GLY A 1 209 ? 2.587 10.130 -11.016 1.00 87.88 209 GLY A O 1
ATOM 1618 N N . TYR A 1 210 ? 1.902 10.944 -9.045 1.00 91.94 210 TYR A N 1
ATOM 1619 C CA . TYR A 1 210 ? 1.204 9.751 -8.573 1.00 91.94 210 TYR A CA 1
ATOM 1620 C C . TYR A 1 210 ? -0.245 10.058 -8.175 1.00 91.94 210 TYR A C 1
ATOM 1622 O O . TYR A 1 210 ? -0.598 11.156 -7.717 1.00 91.94 210 TYR A O 1
ATOM 1630 N N . VAL A 1 211 ? -1.079 9.028 -8.270 1.00 94.12 211 VAL A N 1
ATOM 1631 C CA . VAL A 1 211 ? -2.397 8.938 -7.656 1.00 94.12 211 VAL A CA 1
ATOM 1632 C C . VAL A 1 211 ? -2.293 8.056 -6.419 1.00 94.12 211 VAL A C 1
ATOM 1634 O O . VAL A 1 211 ? -1.903 6.893 -6.472 1.00 94.12 211 VAL A O 1
ATOM 1637 N N . ILE A 1 212 ? -2.673 8.614 -5.277 1.00 95.88 212 ILE A N 1
ATOM 1638 C CA . ILE A 1 212 ? -2.777 7.879 -4.020 1.00 95.88 212 ILE A CA 1
ATOM 1639 C C . ILE A 1 212 ? -4.240 7.559 -3.803 1.00 95.88 212 ILE A C 1
ATOM 1641 O O . ILE A 1 212 ? -5.069 8.473 -3.768 1.00 95.88 212 ILE A O 1
ATOM 1645 N N . TRP A 1 213 ? -4.564 6.289 -3.605 1.00 97.12 213 TRP A N 1
ATOM 1646 C CA . TRP A 1 213 ? -5.944 5.882 -3.405 1.00 97.12 213 TRP A CA 1
ATOM 1647 C C . TRP A 1 213 ? -6.135 4.914 -2.247 1.00 97.12 213 TRP A C 1
ATOM 1649 O O . TRP A 1 213 ? -5.245 4.166 -1.848 1.00 97.12 213 TRP A O 1
ATOM 1659 N N . LEU A 1 214 ? -7.333 4.974 -1.673 1.00 97.88 214 LEU A N 1
ATOM 1660 C CA . LEU A 1 214 ? -7.818 4.052 -0.662 1.00 97.88 214 LEU A CA 1
ATOM 1661 C C . LEU A 1 214 ? -9.135 3.473 -1.144 1.00 97.88 214 LEU A C 1
ATOM 1663 O O . LEU A 1 214 ? -10.024 4.250 -1.490 1.00 97.88 214 LEU A O 1
ATOM 1667 N N . LYS A 1 215 ? -9.282 2.149 -1.131 1.00 97.88 215 LYS A N 1
ATOM 1668 C CA . LYS A 1 215 ? -10.527 1.476 -1.515 1.00 97.88 215 LYS A CA 1
ATOM 1669 C C . LYS A 1 215 ? -10.933 0.447 -0.473 1.00 97.88 215 LYS A C 1
ATOM 1671 O O . LYS A 1 215 ? -10.123 -0.401 -0.103 1.00 97.88 215 LYS A O 1
ATOM 1676 N N . GLU A 1 216 ? -12.181 0.507 -0.017 1.00 98.00 216 GLU A N 1
ATOM 1677 C CA . GLU A 1 216 ? -12.802 -0.605 0.702 1.00 98.00 216 GLU 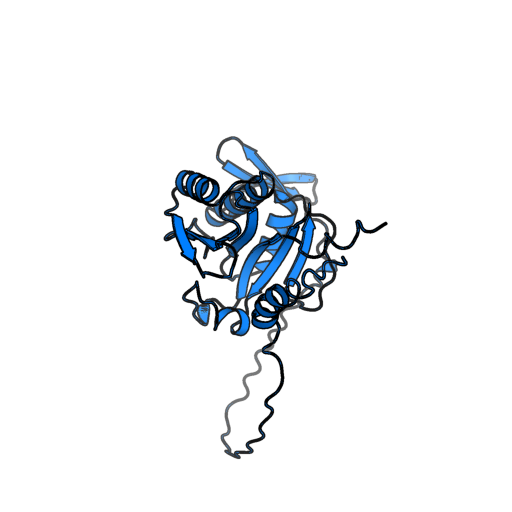A CA 1
ATOM 1678 C C . GLU A 1 216 ? -13.147 -1.715 -0.294 1.00 98.00 216 GLU A C 1
ATOM 1680 O O . GLU A 1 216 ? -14.040 -1.566 -1.129 1.00 98.00 216 GLU A O 1
ATOM 1685 N N . LEU A 1 217 ? -12.408 -2.819 -0.211 1.00 97.75 217 LEU A N 1
ATOM 1686 C CA . LEU A 1 217 ? -12.462 -3.902 -1.178 1.00 97.75 217 LEU A CA 1
ATOM 1687 C C . LEU A 1 217 ? -13.759 -4.707 -1.059 1.00 97.75 217 LEU A C 1
ATOM 1689 O O . LEU A 1 217 ? -14.152 -5.173 0.016 1.00 97.75 217 LEU A O 1
ATOM 1693 N N . THR A 1 218 ? -14.396 -4.904 -2.204 1.00 97.19 218 THR A N 1
ATOM 1694 C CA . THR A 1 218 ? -15.549 -5.780 -2.405 1.00 97.19 218 THR A CA 1
ATOM 1695 C C . THR A 1 218 ? -15.107 -7.195 -2.779 1.00 97.19 218 THR A C 1
ATOM 1697 O O . THR A 1 218 ? -13.919 -7.465 -2.941 1.00 97.19 218 THR A O 1
ATOM 1700 N N . TRP A 1 219 ? -16.050 -8.132 -2.886 1.00 96.94 219 TRP A N 1
ATOM 1701 C CA . TRP A 1 219 ? -15.711 -9.487 -3.330 1.00 96.94 219 TRP A CA 1
ATOM 1702 C C . TRP A 1 219 ? -15.305 -9.502 -4.808 1.00 96.94 219 TRP A C 1
ATOM 1704 O O . TRP A 1 219 ? -14.396 -10.227 -5.206 1.00 96.94 219 TRP A O 1
ATOM 1714 N N . GLU A 1 220 ? -15.947 -8.652 -5.599 1.00 96.06 220 GLU A N 1
ATOM 1715 C CA . GLU A 1 220 ? -15.712 -8.468 -7.025 1.00 96.06 220 GLU A CA 1
ATOM 1716 C C . GLU A 1 220 ? -14.291 -7.952 -7.290 1.00 96.06 220 GLU A C 1
ATOM 1718 O O . GLU A 1 220 ? -13.639 -8.414 -8.222 1.00 96.06 220 GLU A O 1
ATOM 1723 N N . ASP A 1 221 ? -13.774 -7.079 -6.416 1.00 94.94 221 ASP A N 1
ATOM 1724 C CA . ASP A 1 221 ? -12.382 -6.608 -6.474 1.00 94.94 221 ASP A CA 1
ATOM 1725 C C . ASP A 1 221 ? -11.358 -7.736 -6.246 1.00 94.94 221 ASP A C 1
ATOM 1727 O O . ASP A 1 221 ? -10.214 -7.637 -6.682 1.00 94.94 221 ASP A O 1
ATOM 1731 N N . MET A 1 222 ? -11.747 -8.795 -5.529 1.00 94.81 222 MET A N 1
ATOM 1732 C CA . MET A 1 222 ? -10.842 -9.840 -5.037 1.00 94.81 222 MET A CA 1
ATOM 1733 C C . MET A 1 222 ? -10.869 -11.122 -5.867 1.00 94.81 222 MET A C 1
ATOM 1735 O O . MET A 1 222 ? -9.871 -11.838 -5.914 1.00 94.81 222 MET A O 1
ATOM 1739 N N . MET A 1 223 ? -12.006 -11.453 -6.487 1.00 92.69 223 MET A N 1
ATOM 1740 C CA . MET A 1 223 ? -12.238 -12.782 -7.072 1.00 92.69 223 MET A CA 1
ATOM 1741 C C . MET A 1 223 ? -11.292 -13.149 -8.223 1.00 92.69 223 MET A C 1
ATOM 1743 O O . MET A 1 223 ? -11.116 -14.332 -8.498 1.00 92.69 223 MET A O 1
ATOM 1747 N N . ASN A 1 224 ? -10.680 -12.152 -8.864 1.00 87.06 224 ASN A N 1
ATOM 1748 C CA . ASN A 1 224 ? -9.754 -12.331 -9.981 1.00 87.06 224 ASN A CA 1
ATOM 1749 C C . ASN A 1 224 ? -8.340 -11.823 -9.662 1.00 87.06 224 ASN A C 1
ATOM 1751 O O . ASN A 1 224 ? -7.555 -11.618 -10.583 1.00 87.06 224 ASN A O 1
ATOM 1755 N N . ASP A 1 225 ? -8.010 -11.578 -8.389 1.00 89.69 225 ASP A N 1
ATOM 1756 C CA . ASP A 1 225 ? -6.664 -11.145 -8.014 1.00 89.69 225 ASP A CA 1
ATOM 1757 C C . ASP A 1 225 ? -5.687 -12.328 -8.202 1.00 89.69 225 ASP A C 1
ATOM 1759 O O . ASP A 1 225 ? -5.800 -13.337 -7.499 1.00 89.69 225 ASP A O 1
ATOM 1763 N N . PRO A 1 226 ? -4.729 -12.252 -9.148 1.00 89.62 226 PRO A N 1
ATOM 1764 C CA . PRO A 1 226 ? -3.840 -13.374 -9.457 1.00 89.62 226 PRO A CA 1
ATOM 1765 C C . PRO A 1 226 ? -2.753 -13.558 -8.391 1.00 89.62 226 PRO A C 1
ATOM 1767 O O . PRO A 1 226 ? -1.968 -14.506 -8.432 1.00 89.62 226 PRO A O 1
ATOM 1770 N N . PHE A 1 227 ? -2.667 -12.627 -7.443 1.00 89.00 227 PHE A N 1
ATOM 1771 C CA . PHE A 1 227 ? -1.570 -12.511 -6.510 1.00 89.00 227 PHE A CA 1
ATOM 1772 C C . PHE A 1 227 ? -1.975 -13.018 -5.127 1.00 89.00 227 PHE A C 1
ATOM 1774 O O . PHE A 1 227 ? -1.205 -13.739 -4.482 1.00 89.00 227 PHE A O 1
ATOM 1781 N N . ASN A 1 228 ? -3.138 -12.621 -4.627 1.00 90.75 228 ASN A N 1
ATOM 1782 C CA . ASN A 1 228 ? -3.544 -12.821 -3.243 1.00 90.75 228 ASN A CA 1
ATOM 1783 C C . ASN A 1 228 ? -4.632 -13.895 -3.123 1.00 90.75 228 ASN A C 1
ATOM 1785 O O . ASN A 1 228 ? -5.649 -13.867 -3.805 1.00 90.75 228 ASN A O 1
ATOM 1789 N N . ALA A 1 229 ? -4.450 -14.824 -2.183 1.00 90.31 229 ALA A N 1
ATOM 1790 C CA . ALA A 1 229 ? -5.460 -15.829 -1.864 1.00 90.31 229 ALA A CA 1
ATOM 1791 C C . ALA A 1 229 ? -6.543 -15.231 -0.947 1.00 90.31 229 ALA A C 1
ATOM 1793 O O . ALA A 1 229 ? -6.485 -15.384 0.276 1.00 90.31 229 ALA A O 1
ATOM 1794 N N . TYR A 1 230 ? -7.499 -14.511 -1.534 1.00 95.69 230 TYR A N 1
ATOM 1795 C CA . TYR A 1 230 ? -8.628 -13.940 -0.802 1.00 95.69 230 TYR A CA 1
ATOM 1796 C C . TYR A 1 230 ? -9.705 -14.963 -0.456 1.00 95.69 230 TYR A C 1
ATOM 1798 O O . TYR A 1 230 ? -9.920 -15.972 -1.127 1.00 95.69 230 TYR A O 1
ATOM 1806 N N . THR A 1 231 ? -10.460 -14.634 0.583 1.00 96.00 231 THR A N 1
ATOM 1807 C CA . THR A 1 231 ? -11.693 -15.302 0.981 1.00 96.00 231 THR A CA 1
ATOM 1808 C C . THR A 1 231 ? -12.790 -14.265 1.215 1.00 96.00 231 THR A C 1
ATOM 1810 O O . THR A 1 231 ? -12.520 -13.082 1.417 1.00 96.00 231 THR A O 1
ATOM 1813 N N . LYS A 1 232 ? -14.055 -14.693 1.314 1.00 96.75 232 LYS A N 1
ATOM 1814 C CA . LYS A 1 232 ? -15.167 -13.786 1.673 1.00 96.75 232 LYS A CA 1
ATOM 1815 C C . LYS A 1 232 ? -14.974 -13.069 3.019 1.00 96.75 232 LYS A C 1
ATOM 1817 O O . LYS A 1 232 ? -15.632 -12.066 3.284 1.00 96.75 232 LYS A O 1
ATOM 1822 N N . LYS A 1 233 ? -14.080 -13.560 3.887 1.00 97.19 233 LYS A N 1
ATOM 1823 C CA . LYS A 1 233 ? -13.746 -12.893 5.154 1.00 97.19 233 LYS A CA 1
ATOM 1824 C C . LYS A 1 233 ? -12.952 -11.607 4.940 1.00 97.19 233 LYS A C 1
ATOM 1826 O O . LYS A 1 233 ? -12.967 -10.768 5.835 1.00 97.19 233 LYS A O 1
ATOM 1831 N N . ASP A 1 234 ? -12.336 -11.428 3.781 1.00 97.19 234 ASP A N 1
ATOM 1832 C CA . ASP A 1 234 ? -11.490 -10.277 3.472 1.00 97.19 234 ASP A CA 1
ATOM 1833 C C . ASP A 1 234 ? -12.283 -9.087 2.916 1.00 97.19 234 ASP A C 1
ATOM 1835 O O . ASP A 1 234 ? -11.797 -7.961 2.959 1.00 97.19 234 ASP A O 1
ATOM 1839 N N . VAL A 1 235 ? -13.536 -9.300 2.492 1.00 97.56 235 VAL A N 1
ATOM 1840 C CA . VAL A 1 235 ? -14.451 -8.225 2.072 1.00 97.56 235 VAL A CA 1
ATOM 1841 C C . VAL A 1 235 ? -14.545 -7.158 3.161 1.00 97.56 235 VAL A C 1
ATOM 1843 O O . VAL A 1 235 ? -14.880 -7.472 4.311 1.00 97.56 235 VAL A O 1
ATOM 1846 N N . GLY A 1 236 ? -14.267 -5.911 2.777 1.00 97.56 236 GLY A N 1
ATOM 1847 C CA . GLY A 1 236 ? -14.176 -4.744 3.654 1.00 97.56 236 GLY A CA 1
ATOM 1848 C C . GLY A 1 236 ? -12.748 -4.360 4.063 1.00 97.56 236 GLY A C 1
ATOM 1849 O O . GLY A 1 236 ? -12.576 -3.370 4.775 1.00 97.56 236 GLY A O 1
ATOM 1850 N N . ASN A 1 237 ? -11.719 -5.127 3.674 1.00 98.12 237 ASN A N 1
ATOM 1851 C CA . ASN A 1 237 ? -10.329 -4.689 3.835 1.00 98.12 237 ASN A CA 1
ATOM 1852 C C . ASN A 1 237 ? -10.110 -3.388 3.059 1.00 98.12 237 ASN A C 1
ATOM 1854 O O . ASN A 1 237 ? -10.715 -3.172 2.011 1.00 98.12 237 ASN A O 1
ATOM 1858 N N . ILE A 1 238 ? -9.223 -2.531 3.555 1.00 98.31 238 ILE A N 1
ATOM 1859 C CA . ILE A 1 238 ? -8.895 -1.274 2.886 1.00 98.31 238 ILE A CA 1
ATOM 1860 C C . ILE A 1 238 ? -7.565 -1.438 2.180 1.00 98.31 238 ILE A C 1
ATOM 1862 O O . ILE A 1 238 ? -6.545 -1.605 2.844 1.00 98.31 238 ILE A O 1
ATOM 1866 N N . ARG A 1 239 ? -7.555 -1.353 0.855 1.00 98.25 239 ARG A N 1
ATOM 1867 C CA . ARG A 1 239 ? -6.308 -1.261 0.097 1.00 98.25 239 ARG A CA 1
ATOM 1868 C C . ARG A 1 239 ? -5.879 0.192 0.030 1.00 98.25 239 ARG A C 1
ATOM 1870 O O . ARG A 1 239 ? -6.680 1.043 -0.345 1.00 98.25 239 ARG A O 1
ATOM 1877 N N . VAL A 1 240 ? -4.638 0.456 0.417 1.00 97.69 240 VAL A N 1
ATOM 1878 C CA . VAL A 1 240 ? -3.967 1.747 0.268 1.00 97.69 240 VAL A CA 1
ATOM 1879 C C . VAL A 1 240 ? -2.928 1.578 -0.821 1.00 97.69 240 VAL A C 1
ATOM 1881 O O . VAL A 1 240 ? -2.117 0.654 -0.741 1.00 97.69 240 VAL A O 1
ATOM 1884 N N . ALA A 1 241 ? -2.950 2.451 -1.819 1.00 97.25 241 ALA A N 1
ATOM 1885 C CA . ALA A 1 241 ? -2.040 2.369 -2.943 1.00 97.25 241 ALA A CA 1
ATOM 1886 C C . ALA A 1 241 ? -1.476 3.728 -3.356 1.00 97.25 241 ALA A C 1
ATOM 1888 O O . ALA A 1 241 ? -2.098 4.769 -3.137 1.00 97.25 241 ALA A O 1
ATOM 1889 N N . ILE A 1 242 ? -0.288 3.677 -3.951 1.00 95.69 242 ILE A N 1
ATOM 1890 C CA . ILE A 1 242 ? 0.385 4.769 -4.647 1.00 95.69 242 ILE A CA 1
ATOM 1891 C C . ILE A 1 242 ? 0.665 4.247 -6.049 1.00 95.69 242 ILE A C 1
ATOM 1893 O O . ILE A 1 242 ? 1.417 3.289 -6.206 1.00 95.69 242 ILE A O 1
ATOM 1897 N N . GLU A 1 243 ? 0.049 4.861 -7.041 1.00 94.81 243 GLU A N 1
ATOM 1898 C CA . GLU A 1 243 ? 0.091 4.420 -8.429 1.00 94.81 243 GLU A CA 1
ATOM 1899 C C . GLU A 1 243 ? 0.551 5.577 -9.302 1.00 94.81 243 GLU A C 1
ATOM 1901 O O . GLU A 1 243 ? 0.180 6.725 -9.055 1.00 94.81 243 GLU A O 1
ATOM 1906 N N . ARG A 1 244 ? 1.410 5.307 -10.280 1.00 91.88 244 ARG A N 1
ATOM 1907 C CA . ARG A 1 244 ? 1.907 6.331 -11.197 1.00 91.88 244 ARG A CA 1
ATOM 1908 C C . ARG A 1 244 ? 0.738 6.950 -11.967 1.00 91.88 244 ARG A C 1
ATOM 1910 O O . ARG A 1 244 ? -0.119 6.245 -12.493 1.00 91.88 244 ARG A O 1
ATOM 1917 N N . ASP A 1 245 ? 0.698 8.278 -12.035 1.00 89.88 245 ASP A N 1
ATOM 1918 C CA . ASP A 1 245 ? -0.315 8.993 -12.806 1.00 89.88 245 ASP A CA 1
ATOM 1919 C C . ASP A 1 245 ? 0.063 8.976 -14.292 1.00 89.88 245 ASP A C 1
ATOM 1921 O O . ASP A 1 245 ? 0.885 9.761 -14.763 1.00 89.88 245 ASP A O 1
ATOM 1925 N N . ILE A 1 246 ? -0.548 8.066 -15.046 1.00 79.62 246 ILE A N 1
ATOM 1926 C CA . ILE A 1 246 ? -0.339 7.950 -16.495 1.00 79.62 246 ILE A CA 1
ATOM 1927 C C . ILE A 1 246 ? -0.986 9.092 -17.296 1.00 79.62 246 ILE A C 1
ATOM 1929 O O . ILE A 1 246 ? -0.714 9.229 -18.486 1.00 79.62 246 ILE A O 1
ATOM 1933 N N . HIS A 1 247 ? -1.826 9.925 -16.672 1.00 71.38 247 HIS A N 1
ATOM 1934 C CA . HIS A 1 247 ? -2.550 10.999 -17.353 1.00 71.38 247 HIS A CA 1
ATOM 1935 C C . HIS A 1 247 ? -1.837 12.361 -17.301 1.00 71.38 247 HIS A C 1
ATOM 1937 O O . HIS A 1 247 ? -2.313 13.312 -17.919 1.00 71.38 247 HIS A O 1
ATOM 1943 N N . ASP A 1 248 ? -0.697 12.491 -16.611 1.00 60.50 248 ASP A N 1
ATOM 1944 C CA . ASP A 1 248 ? 0.022 13.777 -16.511 1.00 60.50 248 ASP A CA 1
ATOM 1945 C C . ASP A 1 248 ? 0.835 14.128 -17.776 1.00 60.50 248 ASP A C 1
ATOM 1947 O O . ASP A 1 248 ? 1.167 15.292 -18.010 1.00 60.50 248 ASP A O 1
ATOM 1951 N N . HIS A 1 249 ? 1.112 13.149 -18.644 1.00 48.69 249 HIS A N 1
ATOM 1952 C CA . HIS A 1 249 ? 1.988 13.326 -19.809 1.00 48.69 249 HIS A CA 1
ATOM 1953 C C . HIS A 1 249 ? 1.323 13.937 -21.058 1.00 48.69 249 HIS A C 1
ATOM 1955 O O . HIS A 1 249 ? 2.020 14.216 -22.032 1.00 48.69 249 HIS A O 1
ATOM 1961 N N . GLU A 1 250 ? 0.016 14.219 -21.056 1.00 47.41 250 GLU A N 1
ATOM 1962 C CA . GLU A 1 250 ? -0.667 14.802 -22.230 1.00 47.41 250 GLU A CA 1
ATOM 1963 C C . GLU A 1 250 ? -0.599 16.344 -22.312 1.00 47.41 250 GLU A C 1
ATOM 1965 O O . GLU A 1 250 ? -1.147 16.937 -23.238 1.00 47.41 250 GLU A O 1
ATOM 1970 N N . SER A 1 251 ? 0.089 17.029 -21.388 1.00 41.31 251 SER A N 1
ATOM 1971 C CA . SER A 1 251 ? 0.043 18.502 -21.283 1.00 41.31 251 SER A CA 1
ATOM 1972 C C . SER A 1 251 ? 1.291 19.270 -21.762 1.00 41.31 251 SER A C 1
ATOM 1974 O O . SER A 1 251 ? 1.361 20.489 -21.598 1.00 41.31 251 SER A O 1
ATOM 1976 N N . HIS A 1 252 ? 2.259 18.618 -22.417 1.00 39.91 252 HIS A N 1
ATOM 1977 C CA . HIS A 1 252 ? 3.477 19.276 -22.934 1.00 39.91 252 HIS A CA 1
ATOM 1978 C C . HIS A 1 252 ? 3.632 19.194 -24.462 1.00 39.91 252 HIS A C 1
ATOM 1980 O O . HIS A 1 252 ? 4.716 18.944 -24.982 1.00 39.91 252 HIS A O 1
ATOM 1986 N N . GLY A 1 253 ? 2.534 19.428 -25.183 1.00 42.00 253 GLY A N 1
ATOM 1987 C CA . GLY A 1 253 ? 2.509 19.615 -26.639 1.00 42.00 253 GLY A CA 1
ATOM 1988 C C . GLY A 1 253 ? 2.107 21.033 -27.062 1.00 42.00 253 GLY A C 1
ATOM 1989 O O . GLY A 1 253 ? 1.276 21.169 -27.957 1.00 42.00 253 GLY A O 1
ATOM 1990 N N . GLY A 1 254 ? 2.630 22.062 -26.385 1.00 34.94 254 GLY A N 1
ATOM 1991 C CA . GLY A 1 254 ? 2.404 23.481 -26.697 1.00 34.94 254 GLY A CA 1
ATOM 1992 C C . GLY A 1 254 ? 3.684 24.190 -27.103 1.00 34.94 254 GLY A C 1
ATOM 1993 O O . GLY A 1 254 ? 4.707 23.945 -26.428 1.00 34.94 254 GLY A O 1
#

Foldseek 3Di:
DDDDDDPPPVPPVVVVVCVVVVPPDDDDDDDDDDDDDDDDDDDDDPPPPPDPPVPPDLFPWAWDDDDLFTWTWGQDPVRDTDTDGDDQLLSQLLVVLLLVLVVLVPQDAPVVNCVVCVVVVWAKDWDWDDDPPAFIKIKIWTPDGGRQKATWIWIWTHDPRTGTFKTKIKGAADVCQQVSNVSSCVRRNVFDDWDDDDDPQKTWTDDDQKIWMKGQDAVVNPVPDPRDDDDNNRRRIIMTMIGGNPPPPPPPPD

Nearest PDB structures (foldseek):
  6sga-assembly1_CK  TM=2.307E-01  e=2.886E+00  Trypanosoma brucei brucei
  6sgb-assembly1_CK  TM=2.324E-01  e=3.228E+00  Trypanosoma brucei brucei

pLDDT: mean 76.39, std 22.68, range [31.3, 98.31]

Mean predicted aligned error: 13.07 Å

Secondary structure (DSSP, 8-state):
------GGGGTTHHHHHHHHH-------------------------------GGG-----EEEEEETTEEEEEEE-TTS-EEEEEPPHHHHHHHHHHHHHHHHHTTT--HHHHHHHHHHTT--EEEEEE--TTSPPEEEEEESS--TT-EEEEEEEE-SSS-EEEEEEEEEPP-TTHHHHHHHHHHHHS---SEEP-S-TTEEEEEETTEEEEEEE--HHHHTT-SS----GGGTT-EEEEEEE-TTGGGG---

Radius of gyration: 22.09 Å; Cα contacts (8 Å, |Δi|>4): 357; chains: 1; bounding box: 61×45×75 Å

Sequence (254 aa):
MKNHKSLLGILGVAIAITLLFGFFKSKNSDTTSKRDSKENKSTVSSQVSQAPLSALAKPQTKIVRSGKKASLVTQSPNGKMQSLPLTPEEESLVQMTQFFAEFAGTLKNEKDFARELLKLGLKPTIARDRQDLIEDLSIVRTKNTLPGVRYIHGQFDGDESQELQHLSFEIPKGPNALSKGMTLVLKTLSVGKRIPNTDPKMILFKKDGYVIWLKELTWEDMMNDPFNAYTKKDVGNIRVAIERDIHDHESHGG